Protein AF-A0A852PQR0-F1 (afdb_monomer)

Mean predicted aligned error: 15.48 Å

Sequence (218 aa):
RALRRAGEERARVEARGAEAARLQRELARLLRHRERLARRLRSLRRCGDYLRDVVASTGQFQDVPAMLVHFGVLAGVRAALAQEAEAGQERLAQSRAQLQRYRHETSTELLGTKNELAQLHLRLEAAHQDVIQWESCWAKIQSTATQKTLLLGQIKLAVLNLFQLTTAWLRIPRDVALEDTKAQLDMVLLCMKGLADICAPGTHPRHHRGARQPQSQE

Solvent-accessible surface area (backbone atoms only — not comparable to full-atom values): 12327 Å² total; per-residue (Å²): 115,68,70,60,53,55,50,53,51,48,52,50,51,50,51,51,48,52,50,51,54,50,52,52,53,52,50,54,51,50,51,54,50,51,52,54,49,54,52,52,52,60,61,48,43,60,56,59,49,52,45,45,53,49,37,66,71,67,66,84,42,95,46,60,69,58,45,51,51,54,52,50,51,51,52,50,52,52,52,52,52,50,52,52,48,52,55,50,49,50,52,52,51,52,52,51,51,51,51,50,50,52,54,48,52,54,51,51,53,53,52,51,54,51,50,53,51,52,52,53,48,54,51,50,53,52,52,50,51,52,49,53,53,50,52,52,52,48,51,52,53,51,52,53,49,54,52,51,52,49,52,51,52,52,50,46,51,53,44,50,53,50,30,55,48,52,31,60,76,72,69,47,83,87,83,68,62,91,86,42,54,64,63,37,45,52,51,44,51,52,52,52,49,54,52,49,59,70,69,44,87,74,82,78,83,79,88,80,86,82,90,80,86,78,89,77,90,132

InterPro domains:
  IPR051147 Cilia- and flagella-associated domain-containing protein [PTHR21683] (1-211)

Foldseek 3Di:
DVVVVVVVVVVVVVVVVVVVVVVVVVVVVVVVVVVVVVVVVVVCVVVLVVLQVVCVVVVPAPHSVRVVVVVVVVVVVVVVVVVVVVVVVVVVVVVVVVVVVVVVVVVVVVVVVVVVVVVVVVVVVVVVVVVVVVVVVVVVVVVVVVVVVVVVVVLLVVLLVLLVVLCVVVVPDPPDDSRCSVVSVVNSVVSVVVVVVVVPDDDDDDDDDDDDDDDDDD

Radius of gyration: 73.65 Å; Cα contacts (8 Å, |Δi|>4): 33; chains: 1; bounding box: 104×70×215 Å

pLDDT: mean 88.3, std 15.89, range [34.91, 98.56]

Organism: NCBI:txid449594

Structure (mmCIF, N/CA/C/O backbone):
data_AF-A0A852PQR0-F1
#
_entry.id   AF-A0A852PQR0-F1
#
loop_
_atom_site.group_PDB
_atom_site.id
_atom_site.type_symbol
_atom_site.label_atom_id
_atom_site.label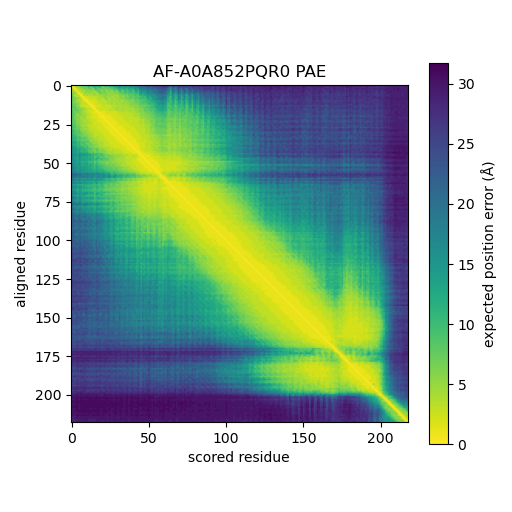_alt_id
_atom_site.label_comp_id
_atom_site.label_asym_id
_atom_site.label_entity_id
_atom_site.label_seq_id
_atom_site.pdbx_PDB_ins_code
_atom_site.Cartn_x
_atom_site.Cartn_y
_atom_site.Cartn_z
_atom_site.occupancy
_atom_site.B_iso_or_equiv
_atom_site.auth_seq_id
_atom_site.auth_comp_id
_atom_site.auth_asym_id
_atom_site.auth_atom_id
_atom_site.pdbx_PDB_model_num
ATOM 1 N N . ARG A 1 1 ? -42.334 46.111 96.443 1.00 59.47 1 ARG A N 1
ATOM 2 C CA . ARG A 1 1 ? -41.807 44.717 96.478 1.00 59.47 1 ARG A CA 1
ATOM 3 C C . ARG A 1 1 ? -42.795 43.706 95.868 1.00 59.47 1 ARG A C 1
ATOM 5 O O . ARG A 1 1 ? -42.343 42.876 95.097 1.00 59.47 1 ARG A O 1
ATOM 12 N N . ALA A 1 2 ? -44.111 43.818 96.103 1.00 58.81 2 ALA A N 1
ATOM 13 C CA . ALA A 1 2 ? -45.132 42.950 95.485 1.00 58.81 2 ALA A CA 1
ATOM 14 C C . ALA A 1 2 ? -45.250 43.077 93.944 1.00 58.81 2 ALA A C 1
ATOM 16 O O . ALA A 1 2 ? -45.292 42.067 93.256 1.00 58.81 2 ALA A O 1
ATOM 17 N N . LEU A 1 3 ? -45.193 44.297 93.388 1.00 63.41 3 LEU A N 1
ATOM 18 C CA . LEU A 1 3 ? -45.282 44.524 91.931 1.00 63.41 3 LEU A CA 1
ATOM 19 C C . LEU A 1 3 ? -44.113 43.922 91.124 1.00 63.41 3 LEU A C 1
ATOM 21 O O . LEU A 1 3 ? -44.320 43.447 90.014 1.00 63.41 3 LEU A O 1
ATOM 25 N N . ARG A 1 4 ? -42.894 43.891 91.687 1.00 62.44 4 ARG A N 1
ATOM 26 C CA . ARG A 1 4 ? -41.730 43.249 91.043 1.00 62.44 4 ARG A C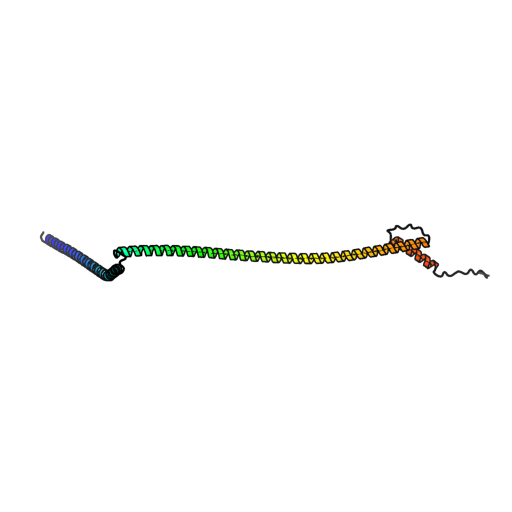A 1
ATOM 27 C C . ARG A 1 4 ? -41.848 41.721 91.036 1.00 62.44 4 ARG A C 1
ATOM 29 O O . ARG A 1 4 ? -41.598 41.118 90.004 1.00 62.44 4 ARG A O 1
ATOM 36 N N . ARG A 1 5 ? -42.331 41.115 92.129 1.00 65.06 5 ARG A N 1
ATOM 37 C CA . ARG A 1 5 ? -42.586 39.662 92.206 1.00 65.06 5 ARG A CA 1
ATOM 38 C C . ARG A 1 5 ? -43.678 39.211 91.230 1.00 65.06 5 ARG A C 1
ATOM 40 O O . ARG A 1 5 ? -43.478 38.233 90.527 1.00 65.06 5 ARG A O 1
ATOM 47 N N . ALA A 1 6 ? -44.763 39.977 91.102 1.00 70.81 6 ALA A N 1
ATOM 48 C CA . ALA A 1 6 ? -45.809 39.704 90.112 1.00 70.81 6 ALA A CA 1
ATOM 49 C C . ALA A 1 6 ? -45.308 39.846 88.658 1.00 70.81 6 ALA A C 1
ATOM 51 O O . ALA A 1 6 ? -45.723 39.091 87.783 1.00 70.81 6 ALA A O 1
ATOM 52 N N . GLY A 1 7 ? -44.406 40.798 88.385 1.00 74.62 7 GLY A N 1
ATOM 53 C CA . GLY A 1 7 ? -43.765 40.953 87.073 1.00 74.62 7 GLY A CA 1
ATOM 54 C C . GLY A 1 7 ? -42.793 39.817 86.737 1.00 74.62 7 GLY A C 1
ATOM 55 O O . GLY A 1 7 ? -42.818 39.296 85.626 1.00 74.62 7 GLY A O 1
ATOM 56 N N . GLU A 1 8 ? -41.983 39.386 87.705 1.00 78.25 8 GLU A N 1
ATOM 57 C CA . GLU A 1 8 ? -41.079 38.236 87.575 1.00 78.25 8 GLU A CA 1
ATOM 58 C C . GLU A 1 8 ? -41.846 36.918 87.393 1.00 78.25 8 GLU A C 1
ATOM 60 O O . GLU A 1 8 ? -41.452 36.080 86.585 1.00 78.25 8 GLU A O 1
ATOM 65 N N . GLU A 1 9 ? -42.966 36.735 88.095 1.00 76.06 9 GLU A N 1
ATOM 66 C CA . GLU A 1 9 ? -43.855 35.584 87.908 1.00 76.06 9 GLU A CA 1
ATOM 67 C C . GLU A 1 9 ? -44.496 35.578 86.519 1.00 76.06 9 GLU A C 1
ATOM 69 O O . GLU A 1 9 ? -44.471 34.545 85.853 1.00 76.06 9 GLU A O 1
ATOM 74 N N . ARG A 1 10 ? -44.980 36.726 86.028 1.00 77.38 10 ARG A N 1
ATOM 75 C CA . ARG A 1 10 ? -45.496 36.849 84.654 1.00 77.38 10 ARG A CA 1
ATOM 76 C C . ARG A 1 10 ? -44.420 36.546 83.615 1.00 77.38 10 ARG A C 1
ATOM 78 O O . ARG A 1 10 ? -44.661 35.744 82.725 1.00 77.38 10 ARG A O 1
ATOM 85 N N . ALA A 1 11 ? -43.215 37.095 83.763 1.00 81.38 11 ALA A N 1
ATOM 86 C CA . ALA A 1 11 ? -42.102 36.812 82.856 1.00 81.38 11 ALA A CA 1
ATOM 87 C C . ALA A 1 11 ? -41.698 35.324 82.861 1.00 81.38 11 ALA A C 1
ATOM 89 O O . ALA A 1 11 ? -41.383 34.767 81.814 1.00 81.38 11 ALA A O 1
ATOM 90 N N . ARG A 1 12 ? -41.751 34.652 84.020 1.00 81.88 12 ARG A N 1
ATOM 91 C CA . ARG A 1 12 ? -41.517 33.200 84.127 1.00 81.88 12 ARG A CA 1
ATOM 92 C C . ARG A 1 12 ? -42.623 32.382 83.465 1.00 81.88 12 ARG A C 1
ATOM 94 O O . ARG A 1 12 ? -42.320 31.360 82.856 1.00 81.88 12 ARG A O 1
ATOM 101 N N . VAL A 1 13 ? -43.880 32.804 83.585 1.00 84.06 13 VAL A N 1
ATOM 102 C CA . VAL A 1 13 ? -45.016 32.156 82.911 1.00 84.06 13 VAL A CA 1
ATOM 103 C C . VAL A 1 13 ? -44.904 32.322 81.395 1.00 84.06 13 VAL A C 1
ATOM 105 O O . VAL A 1 13 ? -45.038 31.335 80.680 1.00 84.06 13 VAL A O 1
ATOM 108 N N . GLU A 1 14 ? -44.553 33.514 80.911 1.00 86.19 14 GLU A N 1
ATOM 109 C CA . GLU A 1 14 ? -44.322 33.779 79.485 1.00 86.19 14 GLU A CA 1
ATOM 110 C C . GLU A 1 14 ? -43.118 33.004 78.933 1.00 86.19 14 GLU A C 1
ATOM 112 O O . GLU A 1 14 ? -43.219 32.387 77.876 1.00 86.19 14 GLU A O 1
ATOM 117 N N . ALA A 1 15 ? -41.995 32.952 79.659 1.00 86.00 15 ALA A N 1
ATOM 118 C CA . ALA A 1 15 ? -40.824 32.170 79.254 1.00 86.00 15 ALA A CA 1
ATOM 119 C C . ALA A 1 15 ? -41.150 30.669 79.157 1.00 86.00 15 ALA A C 1
ATOM 121 O O . ALA A 1 15 ? -40.851 30.035 78.146 1.00 86.00 15 ALA A O 1
ATOM 122 N N . ARG A 1 16 ? -41.851 30.117 80.158 1.00 86.81 16 ARG A N 1
ATOM 123 C CA . ARG A 1 16 ? -42.339 28.727 80.133 1.00 86.81 16 ARG A CA 1
ATOM 124 C C . ARG A 1 16 ? -43.349 28.495 79.008 1.00 86.81 16 ARG A C 1
ATOM 126 O O . ARG A 1 16 ? -43.330 27.437 78.386 1.00 86.81 16 ARG A O 1
ATOM 133 N N . GLY A 1 17 ? -44.210 29.472 78.721 1.00 89.06 17 GLY A N 1
ATOM 134 C CA . GLY A 1 17 ? -45.154 29.434 77.604 1.00 89.06 17 GLY A CA 1
ATOM 135 C C . GLY A 1 17 ? -44.453 29.430 76.243 1.00 89.06 17 GLY A C 1
ATOM 136 O O . GLY A 1 17 ? -44.799 28.634 75.369 1.00 89.06 17 GLY A O 1
ATOM 137 N N . ALA A 1 18 ? -43.417 30.252 76.073 1.00 89.75 18 ALA A N 1
ATOM 138 C CA . ALA A 1 18 ? -42.597 30.304 74.867 1.00 89.75 18 ALA A CA 1
ATOM 139 C C . ALA A 1 18 ? -41.789 29.011 74.661 1.00 89.75 18 ALA A C 1
ATOM 141 O O . ALA A 1 18 ? -41.725 28.494 73.542 1.00 89.75 18 ALA A O 1
ATOM 142 N N . GLU A 1 19 ? -41.224 28.450 75.732 1.00 91.94 19 GLU A N 1
ATOM 143 C CA . GLU A 1 19 ? -40.552 27.146 75.717 1.00 91.94 19 GLU A CA 1
ATOM 144 C C . GLU A 1 19 ? -41.524 26.011 75.376 1.00 91.94 19 GLU A C 1
ATOM 146 O O . GLU A 1 19 ? -41.236 25.203 74.491 1.00 91.94 19 GLU A O 1
ATOM 151 N N . ALA A 1 20 ? -42.713 25.987 75.987 1.00 92.62 20 ALA A N 1
ATOM 152 C CA . ALA A 1 20 ? -43.759 25.020 75.662 1.00 92.62 20 ALA A CA 1
ATOM 153 C C . ALA A 1 20 ? -44.189 25.125 74.188 1.00 92.62 20 ALA A C 1
ATOM 155 O O . ALA A 1 20 ? -44.287 24.111 73.497 1.00 92.62 20 ALA A O 1
ATOM 156 N N . ALA A 1 21 ? -44.365 26.343 73.667 1.00 93.56 21 ALA A N 1
ATOM 157 C CA . ALA A 1 21 ? -44.695 26.572 72.263 1.00 93.56 21 ALA A CA 1
ATOM 158 C C . ALA A 1 21 ? -43.565 26.129 71.316 1.00 93.56 21 ALA A C 1
ATOM 160 O O . ALA A 1 21 ? -43.833 25.583 70.242 1.00 93.56 21 ALA A O 1
ATOM 161 N N . ARG A 1 22 ? -42.295 26.330 71.691 1.00 95.25 22 ARG A N 1
ATOM 162 C CA . ARG A 1 22 ? -41.139 25.837 70.927 1.00 95.25 22 ARG A CA 1
ATOM 163 C C . ARG A 1 22 ? -41.127 24.308 70.880 1.00 95.25 22 ARG A C 1
ATOM 165 O O . ARG A 1 22 ? -41.047 23.747 69.786 1.00 95.25 22 ARG A O 1
ATOM 172 N N . LEU A 1 23 ? -41.269 23.653 72.031 1.00 95.44 23 LEU A N 1
ATOM 173 C CA . LEU A 1 23 ? -41.307 22.192 72.134 1.00 95.44 23 LEU A CA 1
ATOM 174 C C . LEU A 1 23 ? -42.484 21.600 71.346 1.00 95.44 23 LEU A C 1
ATOM 176 O O . LEU A 1 23 ? -42.315 20.603 70.649 1.00 95.44 23 LEU A O 1
ATOM 180 N N . GLN A 1 24 ? -43.654 22.245 71.357 1.00 95.38 24 GLN A N 1
ATOM 181 C CA . GLN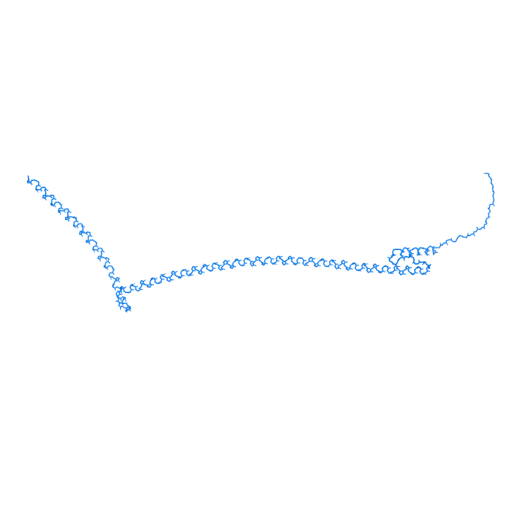 A 1 24 ? -44.804 21.827 70.544 1.00 95.38 24 GLN A CA 1
ATOM 182 C C . GLN A 1 24 ? -44.522 21.901 69.036 1.00 95.38 24 GLN A C 1
ATOM 184 O O . GLN A 1 24 ? -44.893 20.993 68.289 1.00 95.38 24 GLN A O 1
ATOM 189 N N . ARG A 1 25 ? -43.833 22.949 68.562 1.00 95.56 25 ARG A N 1
ATOM 190 C CA . ARG A 1 25 ? -43.432 23.058 67.146 1.00 95.56 25 ARG A CA 1
ATOM 191 C C . ARG A 1 25 ? -42.409 21.990 66.763 1.00 95.56 25 ARG A C 1
ATOM 193 O O . ARG A 1 25 ? -42.500 21.431 65.669 1.00 95.56 25 ARG A O 1
ATOM 200 N N . GLU A 1 26 ? -41.445 21.707 67.636 1.00 95.94 26 GLU A N 1
ATOM 201 C CA . GLU A 1 26 ? -40.456 20.642 67.432 1.00 95.94 26 GLU A CA 1
ATOM 202 C C . GLU A 1 26 ? -41.131 19.263 67.393 1.00 95.94 26 GLU A C 1
ATOM 204 O O . GLU A 1 26 ? -40.909 18.502 66.448 1.00 95.94 26 GLU A O 1
ATOM 209 N N . LEU A 1 27 ? -42.053 18.987 68.321 1.00 95.56 27 LEU A N 1
ATOM 210 C CA . LEU A 1 27 ? -42.854 17.763 68.334 1.00 95.56 27 LEU A CA 1
ATOM 211 C C . LEU A 1 27 ? -43.655 17.603 67.033 1.00 95.56 27 LEU A C 1
ATOM 213 O O . LEU A 1 27 ? -43.618 16.545 66.406 1.00 95.56 27 LEU A O 1
ATOM 217 N N . ALA A 1 28 ? -44.316 18.666 66.565 1.00 96.50 28 ALA A N 1
ATOM 218 C CA . ALA A 1 28 ? -45.062 18.644 65.308 1.00 96.50 28 ALA A CA 1
ATOM 219 C C . ALA A 1 28 ? -44.162 18.359 64.088 1.00 96.50 28 ALA A C 1
ATOM 221 O O . ALA A 1 28 ? -44.558 17.624 63.178 1.00 96.50 28 ALA A O 1
ATOM 222 N N . ARG A 1 29 ? -42.936 18.902 64.054 1.00 97.25 29 ARG A N 1
ATOM 223 C CA . ARG A 1 29 ? -41.953 18.603 62.996 1.00 97.25 29 ARG A CA 1
ATOM 224 C C . ARG A 1 29 ? -41.518 17.139 63.027 1.00 97.25 29 ARG A C 1
ATOM 226 O O . ARG A 1 29 ? -41.486 16.500 61.974 1.00 97.25 29 ARG A O 1
ATOM 233 N N . LEU A 1 30 ? -41.231 16.603 64.212 1.00 97.31 30 LEU A N 1
ATOM 234 C CA . LEU A 1 30 ? -40.834 15.205 64.390 1.00 97.31 30 LEU A CA 1
ATOM 235 C C . LEU A 1 30 ? -41.953 14.238 63.990 1.00 97.31 30 LEU A C 1
ATOM 237 O O . LEU A 1 30 ? -41.692 13.265 63.282 1.00 97.31 30 LEU A O 1
ATOM 241 N N . LEU A 1 31 ? -43.204 14.536 64.349 1.00 96.75 31 LEU A N 1
ATOM 242 C CA . LEU A 1 31 ? -44.364 13.737 63.946 1.00 96.75 31 LEU A CA 1
ATOM 243 C C . LEU A 1 31 ? -44.529 13.704 62.422 1.00 96.75 31 LEU A C 1
ATOM 245 O O . LEU A 1 31 ? -44.647 12.626 61.839 1.00 96.75 31 LEU A O 1
ATOM 249 N N . ARG A 1 32 ? -44.421 14.859 61.751 1.00 96.94 32 ARG A N 1
ATOM 250 C CA . ARG A 1 32 ? -44.447 14.929 60.278 1.00 96.94 32 ARG A CA 1
ATOM 251 C C . ARG A 1 32 ? -43.300 14.145 59.639 1.00 96.94 32 ARG A C 1
ATOM 253 O O . ARG A 1 32 ? -43.495 13.496 58.610 1.00 96.94 32 ARG A O 1
ATOM 260 N N . HIS A 1 33 ? -42.102 14.195 60.223 1.00 95.81 33 HIS A N 1
ATOM 261 C CA . HIS A 1 33 ? -40.956 13.430 59.732 1.00 95.81 33 HIS A CA 1
ATOM 262 C C . HIS A 1 33 ? -41.187 11.919 59.875 1.00 95.81 33 HIS A C 1
ATOM 264 O O . HIS A 1 33 ? -41.009 11.171 58.911 1.00 95.81 33 HIS A O 1
ATOM 270 N N . ARG A 1 34 ? -41.681 11.478 61.037 1.00 97.12 34 ARG A N 1
ATOM 271 C CA . ARG A 1 34 ? -42.034 10.080 61.305 1.00 97.12 34 ARG A CA 1
ATOM 272 C C . ARG A 1 34 ? -43.109 9.570 60.346 1.00 97.12 34 ARG A C 1
ATOM 274 O O . ARG A 1 34 ? -42.963 8.477 59.807 1.00 97.12 34 ARG A O 1
ATOM 281 N N . GLU A 1 35 ? -44.155 10.348 60.076 1.00 97.06 35 GLU A N 1
ATOM 282 C CA . GLU A 1 35 ? -45.179 9.976 59.089 1.00 97.06 35 GLU A CA 1
ATOM 283 C C . GLU A 1 35 ? -44.599 9.822 57.682 1.00 97.06 35 GLU A C 1
ATOM 285 O O . GLU A 1 35 ? -44.939 8.874 56.965 1.00 97.06 35 GLU A O 1
ATOM 290 N N . ARG A 1 36 ? -43.697 10.727 57.284 1.00 96.75 36 ARG A N 1
ATOM 291 C CA . ARG A 1 36 ? -43.026 10.675 55.981 1.00 96.75 36 ARG A CA 1
ATOM 292 C C . ARG A 1 36 ? -42.162 9.413 55.853 1.00 96.75 36 ARG A C 1
ATOM 294 O O . ARG A 1 36 ? -42.229 8.736 54.826 1.00 96.75 36 ARG A O 1
ATOM 301 N N . LEU A 1 37 ? -41.425 9.051 56.904 1.00 95.56 37 LEU A N 1
ATOM 302 C CA . LEU A 1 37 ? -40.668 7.796 56.974 1.00 95.56 37 LEU A CA 1
ATOM 303 C C . LEU A 1 37 ? -41.585 6.568 56.954 1.00 95.56 37 LEU A C 1
ATOM 305 O O . LEU A 1 37 ? -41.335 5.631 56.203 1.00 95.56 37 LEU A O 1
ATOM 309 N N . ALA A 1 38 ? -42.692 6.587 57.699 1.00 94.19 38 ALA A N 1
ATOM 310 C CA . ALA A 1 38 ? -43.653 5.487 57.729 1.00 94.19 38 ALA A CA 1
ATOM 311 C C . ALA A 1 38 ? -44.326 5.255 56.365 1.00 94.19 38 ALA A C 1
ATOM 313 O O . ALA A 1 38 ? -44.633 4.119 56.005 1.00 94.19 38 ALA A O 1
ATOM 314 N N . ARG A 1 39 ? -44.569 6.314 55.581 1.00 94.62 39 ARG A N 1
ATOM 315 C CA . ARG A 1 39 ? -45.042 6.184 54.191 1.00 94.62 39 ARG A CA 1
ATOM 316 C C . ARG A 1 39 ? -43.979 5.531 53.300 1.00 94.62 39 ARG A C 1
ATOM 318 O O . ARG A 1 39 ? -44.310 4.587 52.591 1.00 94.62 39 ARG A O 1
ATOM 325 N N . ARG A 1 40 ? -42.715 5.961 53.400 1.00 92.75 40 ARG A N 1
ATOM 326 C CA . ARG A 1 40 ? -41.584 5.355 52.666 1.00 92.75 40 ARG A CA 1
ATOM 327 C C . ARG A 1 40 ? -41.349 3.884 53.025 1.00 92.75 40 ARG A C 1
ATOM 329 O O . ARG A 1 40 ? -41.150 3.062 52.139 1.00 92.75 40 ARG A O 1
ATOM 336 N N . LEU A 1 41 ? -41.414 3.524 54.304 1.00 92.56 41 LEU A N 1
ATOM 337 C CA . LEU A 1 41 ? -41.277 2.129 54.735 1.00 92.56 41 LEU A CA 1
ATOM 338 C C . LEU A 1 41 ? -42.419 1.258 54.202 1.00 92.56 41 LEU A C 1
ATOM 340 O O . LEU A 1 41 ? -42.182 0.148 53.735 1.00 92.56 41 LEU A O 1
ATOM 344 N N . ARG A 1 42 ? -43.655 1.775 54.205 1.00 91.62 42 ARG A N 1
ATOM 345 C CA . ARG A 1 42 ? -44.807 1.070 53.622 1.00 91.62 42 ARG A CA 1
ATOM 346 C C . ARG A 1 42 ? -44.671 0.860 52.116 1.00 91.62 42 ARG A C 1
ATOM 348 O O . ARG A 1 42 ? -45.064 -0.197 51.636 1.00 91.62 42 ARG A O 1
ATOM 355 N N . SER A 1 43 ? -44.120 1.824 51.375 1.00 89.88 43 SER A N 1
ATOM 356 C CA . SER A 1 43 ? -43.875 1.634 49.941 1.00 89.88 43 SER A CA 1
ATOM 357 C C . SER A 1 43 ? -42.770 0.610 49.675 1.00 89.88 43 SER A C 1
ATOM 359 O O . SER A 1 43 ? -42.924 -0.216 48.784 1.00 89.88 43 SER A O 1
ATOM 361 N N . LEU A 1 44 ? -41.695 0.615 50.471 1.00 92.62 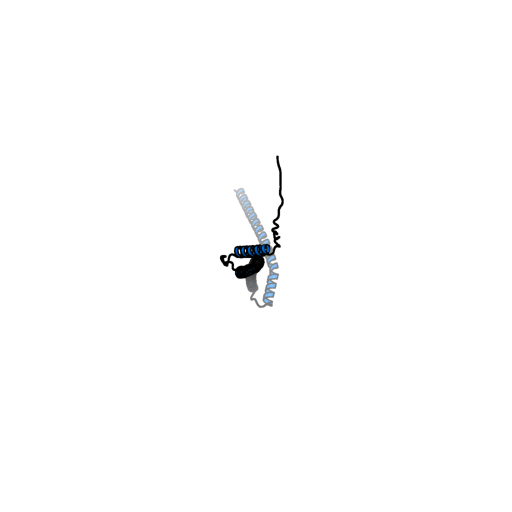44 LEU A N 1
ATOM 362 C CA . LEU A 1 44 ? -40.572 -0.317 50.312 1.00 92.62 44 LEU A CA 1
ATOM 363 C C . LEU A 1 44 ? -40.894 -1.748 50.763 1.00 92.62 44 LEU A C 1
ATOM 365 O O . LEU A 1 44 ? -40.269 -2.685 50.275 1.00 92.62 44 LEU A O 1
ATOM 369 N N . ARG A 1 45 ? -41.882 -1.930 51.651 1.00 92.81 45 ARG A N 1
ATOM 370 C CA . ARG A 1 45 ? -42.316 -3.257 52.117 1.00 92.81 45 ARG A CA 1
ATOM 371 C C . ARG A 1 45 ? -42.652 -4.200 50.968 1.00 92.81 45 ARG A C 1
ATOM 373 O O . ARG A 1 45 ? -42.111 -5.293 50.942 1.00 92.81 45 ARG A O 1
ATOM 380 N N . ARG A 1 46 ? -43.435 -3.743 49.981 1.00 89.75 46 ARG A N 1
ATOM 381 C CA . ARG A 1 46 ? -43.814 -4.575 48.822 1.00 89.75 46 ARG A CA 1
ATOM 382 C C . ARG A 1 46 ? -42.591 -5.110 48.075 1.00 89.75 46 ARG A C 1
ATOM 384 O O . ARG A 1 46 ? -42.568 -6.274 47.704 1.00 89.75 46 ARG A O 1
ATOM 391 N N . CYS A 1 47 ? -41.563 -4.279 47.900 1.00 88.69 47 CYS A N 1
ATOM 392 C CA . CYS A 1 47 ? -40.309 -4.703 47.279 1.00 88.69 47 CYS A CA 1
ATOM 393 C C . CYS A 1 47 ? -39.557 -5.710 48.159 1.00 88.69 47 CYS A C 1
ATOM 395 O O . CYS A 1 47 ? -39.034 -6.695 47.655 1.00 88.69 47 CYS A O 1
ATOM 397 N N . GLY A 1 48 ? -39.507 -5.476 49.472 1.00 90.44 48 GLY A N 1
ATOM 398 C CA . GLY A 1 48 ? -38.849 -6.381 50.417 1.00 90.44 48 GLY A CA 1
ATOM 399 C C . GLY A 1 48 ? -39.570 -7.719 50.617 1.00 90.44 48 GLY A C 1
ATOM 400 O O . GLY A 1 48 ? -38.927 -8.693 51.002 1.00 90.44 48 GLY A O 1
ATOM 401 N N . ASP A 1 49 ? -40.883 -7.770 50.397 1.00 92.31 49 ASP A N 1
ATOM 402 C CA . ASP A 1 49 ? -41.673 -9.005 50.401 1.00 92.31 49 ASP A CA 1
ATOM 403 C C . ASP A 1 49 ?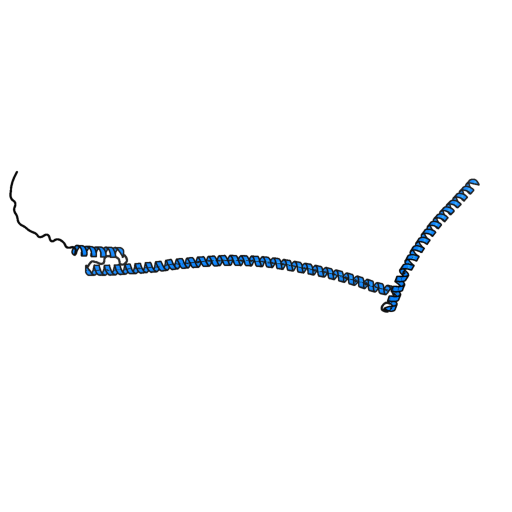 -41.415 -9.782 49.101 1.00 92.31 49 ASP A C 1
ATOM 405 O O . ASP A 1 49 ? -40.956 -10.916 49.162 1.00 92.31 49 ASP A O 1
ATOM 409 N N . TYR A 1 50 ? -41.511 -9.116 47.942 1.00 92.44 50 TYR A N 1
ATOM 410 C CA . TYR A 1 50 ? -41.166 -9.706 46.643 1.00 92.44 50 TYR A CA 1
ATOM 411 C C . TYR A 1 50 ? -39.752 -10.306 46.613 1.00 92.44 50 TYR A C 1
ATOM 413 O O . TYR A 1 50 ? -39.563 -11.434 46.174 1.00 92.44 50 TYR A O 1
ATOM 421 N N . LEU A 1 51 ? -38.740 -9.580 47.104 1.00 92.69 51 LEU A N 1
ATOM 422 C CA . LEU A 1 51 ? -37.365 -10.090 47.127 1.00 92.69 51 LEU A CA 1
ATOM 423 C C . LEU A 1 51 ? -37.214 -11.311 48.042 1.00 92.69 51 LEU A C 1
ATOM 425 O O . LEU A 1 51 ? -36.417 -12.194 47.739 1.00 92.69 51 LEU A O 1
ATOM 429 N N . ARG A 1 52 ? -37.973 -11.383 49.142 1.00 93.62 52 ARG A N 1
ATOM 430 C CA . ARG A 1 52 ? -37.994 -12.571 50.007 1.00 93.62 52 ARG A CA 1
ATOM 431 C C . ARG A 1 52 ? -38.644 -13.757 49.308 1.00 93.62 52 ARG A C 1
ATOM 433 O O . ARG A 1 52 ? -38.091 -14.848 49.386 1.00 93.62 52 ARG A O 1
ATOM 440 N N . ASP A 1 53 ? -39.744 -13.537 48.593 1.00 94.12 53 ASP A N 1
ATOM 441 C CA . ASP A 1 53 ? -40.413 -14.579 47.807 1.00 94.12 53 ASP A CA 1
ATOM 442 C C . ASP A 1 53 ? -39.501 -15.107 46.689 1.00 94.12 53 ASP A C 1
ATOM 444 O O . ASP A 1 53 ? -39.416 -16.314 46.458 1.00 94.12 53 ASP A O 1
ATOM 448 N N . VAL A 1 54 ? -38.748 -14.220 46.029 1.00 93.06 54 VAL A N 1
ATOM 449 C CA . VAL A 1 54 ? -37.731 -14.597 45.035 1.00 93.06 54 VAL A CA 1
ATOM 450 C C . VAL A 1 54 ? -36.623 -15.432 45.676 1.00 93.06 54 VAL A C 1
ATOM 452 O O . VAL A 1 54 ? -36.296 -16.498 45.164 1.00 93.06 54 VAL A O 1
ATOM 455 N N . VAL A 1 55 ? -36.064 -15.010 46.813 1.00 94.31 55 VAL A N 1
ATOM 456 C CA . VAL A 1 55 ? -35.032 -15.799 47.511 1.00 94.31 55 VAL A CA 1
ATOM 457 C C . VAL A 1 55 ? -35.571 -17.176 47.917 1.00 94.31 55 VAL A C 1
ATOM 459 O O . VAL A 1 55 ? -34.904 -18.182 47.678 1.00 94.31 55 VAL A O 1
ATOM 462 N N . ALA A 1 56 ? -36.796 -17.237 48.448 1.00 92.44 56 ALA A N 1
ATOM 463 C CA . ALA A 1 56 ? -37.440 -18.480 48.866 1.00 92.44 56 ALA A CA 1
ATOM 464 C C . ALA A 1 56 ? -37.736 -19.431 47.693 1.00 92.44 56 ALA A C 1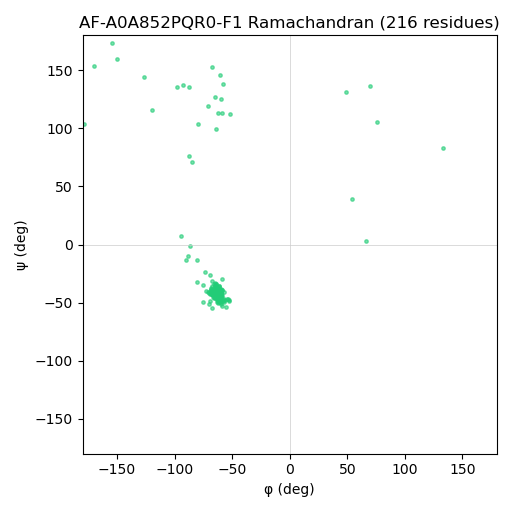
ATOM 466 O O . ALA A 1 56 ? -37.542 -20.636 47.818 1.00 92.44 56 ALA A O 1
ATOM 467 N N . SER A 1 57 ? -38.181 -18.900 46.551 1.00 93.12 57 SER A N 1
ATOM 468 C CA . SER A 1 57 ? -38.487 -19.697 45.354 1.00 93.12 57 SER A CA 1
ATOM 469 C C . SER A 1 57 ? -37.239 -20.163 44.606 1.00 93.12 57 SER A C 1
ATOM 471 O O . SER A 1 57 ? -37.229 -21.265 44.065 1.00 93.12 57 SER A O 1
ATOM 473 N N . THR A 1 58 ? -36.181 -19.349 44.582 1.00 89.62 58 THR A N 1
ATOM 474 C CA . THR A 1 58 ? -34.943 -19.684 43.863 1.00 89.62 58 THR A CA 1
ATOM 475 C C . THR A 1 58 ? -34.061 -20.635 44.677 1.00 89.62 58 THR A C 1
ATOM 477 O O . THR A 1 58 ? -33.339 -21.440 44.099 1.00 89.62 58 THR A O 1
ATOM 480 N N . GLY A 1 59 ? -34.076 -20.536 46.014 1.00 88.31 59 GLY A N 1
ATOM 481 C CA . GLY A 1 59 ? -33.321 -21.411 46.924 1.00 88.31 59 GLY A CA 1
ATOM 482 C C . GLY A 1 59 ? -31.790 -21.286 46.853 1.00 88.31 59 GLY A C 1
ATOM 483 O O . GLY A 1 59 ? -31.083 -22.013 47.542 1.00 88.31 59 GLY A O 1
ATOM 484 N N . GLN A 1 60 ? -31.264 -20.374 46.031 1.00 90.94 60 GLN A N 1
ATOM 485 C CA . GLN A 1 60 ? -29.826 -20.207 45.768 1.00 90.94 60 GLN A CA 1
ATOM 486 C C . GLN A 1 60 ? -29.127 -19.229 46.723 1.00 90.94 60 GLN A C 1
ATOM 488 O O . GLN A 1 60 ? -27.899 -19.182 46.763 1.00 90.94 60 GLN A O 1
ATOM 493 N N . PHE A 1 61 ? -29.887 -18.437 47.483 1.00 92.12 61 PHE A N 1
ATOM 494 C CA . PHE A 1 61 ? -29.356 -17.386 48.349 1.00 92.12 61 PHE A CA 1
ATOM 495 C C . PHE A 1 61 ? -29.862 -17.553 49.780 1.00 92.12 61 PHE A C 1
ATOM 497 O O . PHE A 1 61 ? -31.003 -17.950 49.999 1.00 92.12 61 PHE A O 1
ATOM 504 N N . GLN A 1 62 ? -29.003 -17.232 50.750 1.00 91.25 62 GLN A N 1
ATOM 505 C CA . GLN A 1 62 ? -29.325 -17.356 52.173 1.00 91.25 62 GLN A CA 1
ATOM 506 C C . GLN A 1 62 ? -30.317 -16.273 52.626 1.00 91.25 62 GLN A C 1
ATOM 508 O O . GLN A 1 62 ? -31.243 -16.551 53.384 1.00 91.25 62 GLN A O 1
ATOM 513 N N . ASP A 1 63 ? -30.149 -15.045 52.132 1.00 93.06 63 ASP A N 1
ATOM 514 C CA . ASP A 1 63 ? -31.039 -13.917 52.377 1.00 93.06 63 ASP A CA 1
ATOM 515 C C . ASP A 1 63 ? -30.974 -12.876 51.238 1.00 93.06 63 ASP A C 1
ATOM 517 O O . ASP A 1 63 ? -30.182 -12.969 50.294 1.00 93.06 63 ASP A O 1
ATOM 521 N N . VAL A 1 64 ? -31.855 -11.872 51.307 1.00 92.88 64 VAL A N 1
ATOM 522 C CA . VAL A 1 64 ? -31.915 -10.781 50.321 1.00 92.88 64 VAL A CA 1
ATOM 523 C C . VAL A 1 64 ? -30.599 -9.981 50.262 1.00 92.88 64 VAL A C 1
ATOM 525 O O . VAL A 1 64 ? -30.142 -9.712 49.151 1.00 92.88 64 VAL A O 1
ATOM 528 N N . PRO A 1 65 ? -29.952 -9.609 51.389 1.00 94.81 65 PRO A N 1
ATOM 529 C CA . PRO A 1 65 ? -28.619 -9.006 51.373 1.00 94.81 65 PRO A CA 1
ATOM 530 C C . PRO A 1 65 ? -27.569 -9.813 50.601 1.00 94.81 65 PRO A C 1
ATOM 532 O O . PRO A 1 65 ? -26.892 -9.236 49.751 1.00 94.81 65 PRO A O 1
ATOM 535 N N . ALA A 1 66 ? -27.453 -11.126 50.830 1.00 93.94 66 ALA A N 1
ATOM 536 C CA . ALA A 1 66 ? -26.501 -11.977 50.117 1.00 93.94 66 ALA A CA 1
ATOM 537 C C . ALA A 1 66 ? -26.764 -11.986 48.603 1.00 93.94 66 ALA A C 1
ATOM 539 O O . ALA A 1 66 ? -25.830 -11.856 47.808 1.00 93.94 66 ALA A O 1
ATOM 540 N N . MET A 1 67 ? -28.037 -12.057 48.199 1.00 94.25 67 MET A N 1
ATOM 541 C CA . MET A 1 67 ? -28.436 -11.948 46.794 1.00 94.25 67 MET A CA 1
ATOM 542 C C . MET A 1 67 ? -28.020 -10.596 46.189 1.00 94.25 67 MET A C 1
ATOM 544 O O . MET A 1 67 ? -27.440 -10.549 45.105 1.00 94.25 67 MET A O 1
ATOM 548 N N . LEU A 1 68 ? -28.273 -9.487 46.891 1.00 94.06 68 LEU A N 1
ATOM 549 C CA . LEU A 1 68 ? -27.910 -8.146 46.420 1.00 94.06 68 LEU A CA 1
ATOM 550 C C . LEU A 1 68 ? -26.394 -7.957 46.302 1.00 94.06 68 LEU A C 1
ATOM 552 O O . LEU A 1 68 ? -25.943 -7.335 45.342 1.00 94.06 68 LEU A O 1
ATOM 556 N N . VAL A 1 69 ? -25.606 -8.513 47.229 1.00 95.81 69 VAL A N 1
ATOM 557 C CA . VAL A 1 69 ? -24.137 -8.507 47.136 1.00 95.81 69 VAL A CA 1
ATOM 558 C C . VAL A 1 69 ? -23.682 -9.269 45.894 1.00 95.81 69 VAL A C 1
ATOM 560 O O . VAL A 1 69 ? -22.883 -8.741 45.123 1.00 95.81 69 VAL A O 1
ATOM 563 N N . HIS A 1 70 ? -24.228 -10.464 45.649 1.00 94.31 70 HIS A N 1
ATOM 564 C CA . HIS A 1 70 ? -23.894 -11.256 44.466 1.00 94.31 70 HIS A CA 1
ATOM 565 C C . HIS A 1 70 ? -24.184 -10.498 43.160 1.00 94.31 70 HIS A C 1
ATOM 567 O O . HIS A 1 70 ? -23.307 -10.380 42.302 1.00 94.31 70 HIS A O 1
ATOM 573 N N . PHE A 1 71 ? -25.377 -9.911 43.024 1.00 94.62 71 PHE A N 1
ATOM 574 C CA . PHE A 1 71 ? -25.717 -9.109 41.845 1.00 94.62 71 PHE A CA 1
ATOM 575 C C . PHE A 1 71 ? -24.907 -7.814 41.744 1.00 94.62 71 PHE A C 1
ATOM 577 O O . PHE A 1 71 ? -24.604 -7.380 40.634 1.00 94.62 71 PHE A O 1
ATOM 584 N N . GLY A 1 72 ? -24.522 -7.212 42.871 1.00 97.50 72 GLY A N 1
ATOM 585 C CA . GLY A 1 72 ? -23.616 -6.066 42.900 1.00 97.50 72 GLY A CA 1
ATOM 586 C C . GLY A 1 72 ? -22.246 -6.409 42.314 1.00 97.50 72 GLY A C 1
ATOM 587 O O . GLY A 1 72 ? -21.750 -5.687 41.450 1.00 97.50 72 GLY A O 1
ATOM 588 N N . VAL A 1 73 ? -21.676 -7.553 42.710 1.00 97.25 73 VAL A N 1
ATOM 589 C CA . VAL A 1 73 ? -20.428 -8.072 42.129 1.00 97.25 73 VAL A CA 1
ATOM 590 C C . VAL A 1 73 ? -20.607 -8.351 40.637 1.00 97.25 73 VAL A C 1
ATOM 592 O O . VAL A 1 73 ? -19.798 -7.891 39.836 1.00 97.25 73 VAL A O 1
ATOM 595 N N . LEU A 1 74 ? -21.687 -9.031 40.239 1.00 97.44 74 LEU A N 1
ATOM 596 C CA . LEU A 1 74 ? -21.949 -9.356 38.834 1.00 97.44 74 LEU A CA 1
ATOM 597 C C . LEU A 1 74 ? -22.097 -8.099 37.961 1.00 97.44 74 LEU A C 1
ATOM 599 O O . LEU A 1 74 ? -21.573 -8.047 36.849 1.00 97.44 74 LEU A O 1
ATOM 603 N N . ALA A 1 75 ? -22.780 -7.069 38.463 1.00 98.19 75 ALA A N 1
ATOM 604 C CA . ALA A 1 75 ? -22.905 -5.786 37.781 1.00 98.19 75 ALA A CA 1
ATOM 605 C C . ALA A 1 75 ? -21.546 -5.086 37.634 1.00 98.19 75 ALA A C 1
ATOM 607 O O . ALA A 1 75 ? -21.262 -4.545 36.564 1.00 98.19 75 ALA A O 1
ATOM 608 N N . GLY A 1 76 ? -20.702 -5.143 38.670 1.00 98.38 76 GLY A N 1
ATOM 609 C CA . GLY A 1 76 ? -19.331 -4.634 38.630 1.00 98.38 76 GLY A CA 1
ATOM 610 C C . GLY A 1 76 ? -18.469 -5.360 37.596 1.00 98.38 76 GLY A C 1
ATOM 611 O O . GLY A 1 76 ? -17.844 -4.714 36.759 1.00 98.38 76 GLY A O 1
ATOM 612 N N . VAL A 1 77 ? -18.506 -6.696 37.583 1.00 98.06 77 VAL A N 1
ATOM 613 C CA . VAL A 1 77 ? -17.795 -7.518 36.589 1.00 98.06 77 VAL A CA 1
ATOM 614 C C . VAL A 1 77 ? -18.283 -7.206 35.175 1.00 98.06 77 VAL A C 1
ATOM 616 O O . VAL A 1 77 ? -17.471 -6.998 34.279 1.00 98.06 77 VAL A O 1
ATOM 619 N N . ARG A 1 78 ? -19.600 -7.100 34.961 1.00 98.25 78 ARG A N 1
ATOM 620 C CA . ARG A 1 78 ? -20.160 -6.744 33.649 1.00 98.25 78 ARG A CA 1
ATOM 621 C C . ARG A 1 78 ? -19.685 -5.369 33.179 1.00 98.25 78 ARG A C 1
ATOM 623 O O . ARG A 1 78 ? -19.397 -5.209 31.999 1.00 98.25 78 ARG A O 1
ATOM 630 N N . ALA A 1 79 ? -19.614 -4.388 34.079 1.00 98.31 79 ALA A N 1
ATOM 631 C CA . ALA A 1 79 ? -19.115 -3.057 33.748 1.00 98.31 79 ALA A CA 1
ATOM 632 C C . ALA A 1 79 ? -17.623 -3.082 33.377 1.00 98.31 79 ALA A C 1
ATOM 634 O O . ALA A 1 79 ? -17.244 -2.469 32.383 1.00 98.31 79 ALA A O 1
ATOM 635 N N . ALA A 1 80 ? -16.801 -3.831 34.118 1.00 98.19 80 ALA A N 1
ATOM 636 C CA . ALA A 1 80 ? -15.381 -3.995 33.807 1.00 98.19 80 ALA A CA 1
ATOM 637 C C . ALA A 1 80 ? -15.168 -4.663 32.437 1.00 98.19 80 ALA A C 1
ATOM 639 O O . ALA A 1 80 ? -14.435 -4.139 31.603 1.00 98.19 80 ALA A O 1
ATOM 640 N N . LEU A 1 81 ? -15.889 -5.755 32.157 1.00 98.31 81 LEU A N 1
ATOM 641 C CA . LEU A 1 81 ? -15.830 -6.437 30.860 1.00 98.31 81 LEU A CA 1
ATOM 642 C C . LEU A 1 81 ? -16.289 -5.538 29.705 1.00 98.31 81 LEU A C 1
ATOM 644 O O . LEU A 1 81 ? -15.712 -5.592 28.623 1.00 98.31 81 LEU A O 1
ATOM 648 N N . ALA A 1 82 ? -17.312 -4.705 29.919 1.00 98.31 82 ALA A N 1
ATOM 649 C CA . ALA A 1 82 ? -17.763 -3.750 28.910 1.00 98.31 82 ALA A CA 1
ATOM 650 C C . ALA A 1 82 ? -16.679 -2.707 28.592 1.00 98.31 82 ALA A C 1
ATOM 652 O O . ALA A 1 82 ? -16.416 -2.450 27.421 1.00 98.31 82 ALA A O 1
ATOM 653 N N . GLN A 1 83 ? -16.003 -2.171 29.612 1.00 98.25 83 GLN A N 1
ATOM 654 C CA . GLN A 1 83 ? -14.893 -1.231 29.417 1.00 98.25 83 GLN A CA 1
ATOM 655 C C . GLN A 1 83 ? -13.714 -1.872 28.679 1.00 98.25 83 GLN A C 1
ATOM 657 O O . GLN A 1 83 ? -13.144 -1.267 27.773 1.00 98.25 83 GLN A O 1
ATOM 662 N N . GLU A 1 84 ? -13.351 -3.107 29.030 1.00 98.19 84 GLU A N 1
ATOM 663 C CA . GLU A 1 84 ? -12.294 -3.841 28.329 1.00 98.19 84 GLU A CA 1
ATOM 664 C C . GLU A 1 84 ? -12.663 -4.128 26.869 1.00 98.19 84 GLU A C 1
ATOM 666 O O . GLU A 1 84 ? -11.815 -3.997 25.982 1.00 98.19 84 GLU A O 1
ATOM 671 N N . ALA A 1 85 ? -13.925 -4.476 26.603 1.00 98.00 85 ALA A N 1
ATOM 672 C CA . ALA A 1 85 ? -14.423 -4.697 25.251 1.00 98.00 85 ALA A CA 1
ATOM 673 C C . ALA A 1 85 ? -14.378 -3.411 24.411 1.00 98.00 85 ALA A C 1
ATOM 675 O O . ALA A 1 85 ? -13.882 -3.447 23.284 1.00 98.00 85 ALA A O 1
ATOM 676 N N . GLU A 1 86 ? -14.824 -2.277 24.961 1.00 98.06 86 GLU A N 1
ATOM 677 C CA . GLU A 1 86 ? -14.740 -0.969 24.300 1.00 98.06 86 GLU A CA 1
ATOM 678 C C . GLU A 1 86 ? -13.285 -0.592 23.997 1.00 98.06 86 GLU A C 1
ATOM 680 O O . GLU A 1 86 ? -12.949 -0.307 22.846 1.00 98.06 86 GLU A O 1
ATOM 685 N N . ALA A 1 87 ? -12.389 -0.704 24.981 1.00 98.06 87 ALA A N 1
ATOM 686 C CA . ALA A 1 87 ? -10.965 -0.436 24.788 1.00 98.06 87 ALA A CA 1
ATOM 687 C C . ALA A 1 87 ? -10.335 -1.367 23.734 1.00 98.06 87 ALA A C 1
ATOM 689 O O . ALA A 1 87 ? -9.508 -0.944 22.921 1.00 98.06 87 ALA A O 1
ATOM 690 N N . GLY A 1 88 ? -10.724 -2.644 23.713 1.00 98.19 88 GLY A N 1
ATOM 691 C CA . GLY A 1 88 ? -10.313 -3.594 22.681 1.00 98.19 88 GLY A CA 1
ATOM 692 C C . GLY A 1 88 ? -10.800 -3.179 21.292 1.00 98.19 88 GLY A C 1
ATOM 693 O O . GLY A 1 88 ? -10.041 -3.221 20.322 1.00 98.19 88 GLY A O 1
ATOM 694 N N . GLN A 1 89 ? -12.044 -2.721 21.194 1.00 98.12 89 GLN A N 1
ATOM 695 C CA . GLN A 1 89 ? -12.654 -2.292 19.942 1.00 98.12 89 GLN A CA 1
ATOM 696 C C . GLN A 1 89 ? -12.026 -1.003 19.402 1.00 98.12 89 GLN A C 1
ATOM 698 O O . GLN A 1 89 ? -11.784 -0.906 18.197 1.00 98.12 89 GLN A O 1
ATOM 703 N N . GLU A 1 90 ? -11.662 -0.063 20.274 1.00 98.19 90 GLU A N 1
ATOM 704 C CA . GLU A 1 90 ? -10.886 1.125 19.910 1.00 98.19 90 GLU A CA 1
ATOM 705 C C . GLU A 1 90 ? -9.498 0.758 19.377 1.00 98.19 90 GLU A C 1
ATOM 707 O O . GLU A 1 90 ? -9.096 1.248 18.321 1.00 98.19 90 GLU A O 1
ATOM 712 N N . ARG A 1 91 ? -8.779 -0.159 20.040 1.00 98.38 91 ARG A N 1
ATOM 713 C CA . ARG A 1 91 ? -7.472 -0.648 19.559 1.00 98.38 91 ARG A CA 1
ATOM 714 C C . ARG A 1 91 ? -7.587 -1.316 18.189 1.00 98.38 91 ARG A C 1
ATOM 716 O O . ARG A 1 91 ? -6.743 -1.095 17.322 1.00 98.38 91 ARG A O 1
ATOM 723 N N . LEU A 1 92 ? -8.641 -2.104 17.966 1.00 98.50 92 LEU A N 1
ATOM 724 C CA . LEU A 1 92 ? -8.923 -2.713 16.663 1.00 98.50 92 LEU A CA 1
ATOM 725 C C . LEU A 1 92 ? -9.282 -1.668 15.600 1.00 98.50 92 LEU A C 1
ATOM 727 O O . LEU A 1 92 ? -8.873 -1.800 14.448 1.00 98.50 92 LEU A O 1
ATOM 731 N N . ALA A 1 93 ? -10.035 -0.628 15.954 1.00 98.19 93 ALA A N 1
ATOM 732 C CA . ALA A 1 93 ? -10.354 0.461 15.037 1.00 98.19 93 ALA A CA 1
ATOM 733 C C . ALA A 1 93 ? -9.090 1.245 14.646 1.00 98.19 93 ALA A C 1
ATOM 735 O O . ALA A 1 93 ? -8.877 1.517 13.464 1.00 98.19 93 ALA A O 1
ATOM 736 N N . GLN A 1 94 ? -8.216 1.535 15.613 1.00 98.44 94 GLN A N 1
ATOM 737 C CA . GLN A 1 94 ? -6.935 2.202 15.381 1.00 98.44 94 GLN A CA 1
ATOM 738 C C . GLN A 1 94 ? -6.012 1.368 14.487 1.00 98.44 94 GLN A C 1
ATOM 740 O O . GLN A 1 94 ? -5.483 1.891 13.506 1.00 98.44 94 GLN A O 1
ATOM 745 N N . SER A 1 95 ? -5.860 0.068 14.760 1.00 98.19 95 SER A N 1
ATOM 746 C CA . SER A 1 95 ? -5.017 -0.810 13.938 1.00 98.19 95 SER A CA 1
ATOM 747 C C . SER A 1 95 ? -5.560 -0.967 12.514 1.00 98.19 95 SER A C 1
ATOM 749 O O . SER A 1 95 ? -4.795 -0.923 11.550 1.00 98.19 95 SER A O 1
ATOM 751 N N . ARG A 1 96 ? -6.887 -1.057 12.344 1.00 98.50 96 ARG A N 1
ATOM 752 C CA . ARG A 1 96 ? -7.534 -1.049 11.019 1.00 98.50 96 ARG A CA 1
ATOM 753 C C . ARG A 1 96 ? -7.283 0.258 10.272 1.00 98.50 96 ARG A C 1
ATOM 755 O O . ARG A 1 96 ? -6.963 0.211 9.086 1.00 98.50 96 ARG A O 1
ATOM 762 N N . ALA A 1 97 ? -7.393 1.402 10.946 1.00 98.31 97 ALA A N 1
ATOM 763 C CA . ALA A 1 97 ? -7.128 2.705 10.342 1.00 98.31 97 ALA A CA 1
ATOM 764 C C . ALA A 1 97 ? -5.658 2.845 9.908 1.00 98.31 97 ALA A C 1
ATOM 766 O O . ALA A 1 97 ? -5.387 3.316 8.805 1.00 98.31 97 ALA A O 1
ATOM 767 N N . GLN A 1 98 ? -4.711 2.384 10.730 1.00 98.31 98 GLN A N 1
ATOM 768 C CA . GLN A 1 98 ? -3.286 2.351 10.380 1.00 98.31 98 GLN A CA 1
ATOM 769 C C . GLN A 1 98 ? -3.022 1.456 9.165 1.00 98.31 98 GLN A C 1
ATOM 771 O O . GLN A 1 98 ? -2.359 1.883 8.223 1.00 98.31 98 GLN A O 1
ATOM 776 N N . LEU A 1 99 ? -3.597 0.250 9.139 1.00 98.38 99 LEU A N 1
ATOM 777 C CA . LEU A 1 99 ? -3.460 -0.663 8.004 1.00 98.38 99 LEU A CA 1
ATOM 778 C C . LEU A 1 99 ? -4.033 -0.065 6.713 1.00 98.38 99 LEU A C 1
ATOM 780 O O . LEU A 1 99 ? -3.450 -0.236 5.645 1.00 98.38 99 LEU A O 1
ATOM 784 N N . GLN A 1 100 ? -5.172 0.627 6.792 1.00 98.25 100 GLN A N 1
ATOM 785 C CA . GLN A 1 100 ? -5.763 1.304 5.639 1.00 98.25 100 GLN A CA 1
ATOM 786 C C . GLN A 1 100 ? -4.857 2.415 5.108 1.00 98.25 100 GLN A C 1
ATOM 788 O O . GLN A 1 100 ? -4.654 2.476 3.899 1.00 98.25 100 GLN A O 1
ATOM 793 N N . ARG A 1 101 ? -4.281 3.242 5.990 1.00 98.25 101 ARG A N 1
ATOM 794 C CA . ARG A 1 101 ? -3.326 4.292 5.599 1.00 98.25 101 ARG A CA 1
ATOM 795 C C . ARG A 1 101 ? -2.106 3.703 4.910 1.00 98.25 101 ARG A C 1
ATOM 797 O O . ARG A 1 101 ? -1.841 4.070 3.773 1.00 98.25 101 ARG A O 1
ATOM 804 N N . TYR A 1 102 ? -1.475 2.710 5.537 1.00 98.38 102 TYR A N 1
ATOM 805 C CA . TYR A 1 102 ? -0.318 2.027 4.965 1.00 98.38 102 TYR A CA 1
ATOM 806 C C . TYR A 1 102 ? -0.635 1.441 3.585 1.00 98.38 102 TYR A C 1
ATOM 808 O O . TYR A 1 102 ? 0.080 1.683 2.623 1.00 98.38 102 TYR A O 1
ATOM 816 N N . ARG A 1 103 ? -1.767 0.738 3.441 1.00 98.25 103 ARG A N 1
ATOM 817 C CA . ARG A 1 103 ? -2.202 0.209 2.137 1.00 98.25 103 ARG A CA 1
ATOM 818 C C . ARG A 1 103 ? -2.386 1.302 1.092 1.00 98.25 103 ARG A C 1
ATOM 820 O O . ARG A 1 103 ? -2.075 1.072 -0.074 1.00 98.25 103 ARG A O 1
ATOM 827 N N . HIS A 1 104 ? -2.928 2.451 1.483 1.00 98.25 104 HIS A N 1
ATOM 828 C CA . HIS A 1 104 ? -3.134 3.555 0.559 1.00 98.25 104 HIS A CA 1
ATOM 829 C C . HIS A 1 104 ? -1.802 4.169 0.131 1.00 98.25 104 HIS A C 1
ATOM 831 O O . HIS A 1 104 ? -1.558 4.269 -1.066 1.00 98.25 104 HIS A O 1
ATOM 837 N N . GLU A 1 105 ? -0.919 4.466 1.084 1.00 98.00 105 GLU A N 1
ATOM 838 C CA . GLU A 1 105 ? 0.436 4.972 0.844 1.00 98.00 105 GLU A CA 1
ATOM 839 C C . GLU A 1 105 ? 1.215 4.030 -0.084 1.00 98.00 105 GLU A C 1
ATOM 841 O O . GLU A 1 105 ? 1.615 4.434 -1.177 1.00 98.00 105 GLU A O 1
ATOM 846 N N . THR A 1 106 ? 1.298 2.738 0.251 1.00 97.81 106 THR A N 1
ATOM 847 C CA . THR A 1 106 ? 1.980 1.745 -0.592 1.00 97.81 106 THR A CA 1
ATOM 848 C C . THR A 1 106 ? 1.349 1.641 -1.980 1.00 97.81 106 THR A C 1
ATOM 850 O O . THR A 1 106 ? 2.054 1.500 -2.976 1.00 97.81 106 THR A O 1
ATOM 853 N N . SER A 1 107 ? 0.019 1.731 -2.090 1.00 97.94 107 SER A N 1
ATOM 854 C CA . SER A 1 107 ? -0.646 1.731 -3.396 1.00 97.94 107 SER A CA 1
ATOM 855 C C . SER A 1 107 ? -0.283 2.968 -4.217 1.00 97.94 107 SER A C 1
ATOM 857 O O . SER A 1 107 ? -0.114 2.849 -5.429 1.00 97.94 107 SER A O 1
ATOM 859 N N . THR A 1 108 ? -0.175 4.143 -3.594 1.00 97.94 108 THR A N 1
ATOM 860 C CA . THR A 1 108 ? 0.227 5.370 -4.293 1.00 97.94 108 THR A CA 1
ATOM 861 C C . THR A 1 108 ? 1.686 5.321 -4.738 1.00 97.94 108 THR A C 1
ATOM 863 O O . THR A 1 108 ? 1.972 5.638 -5.890 1.00 97.94 108 THR A O 1
ATOM 866 N N . GLU A 1 109 ? 2.590 4.827 -3.892 1.00 98.06 109 GLU A N 1
ATOM 867 C CA . GLU A 1 109 ? 4.004 4.627 -4.231 1.00 98.06 109 GLU A CA 1
ATOM 868 C C . GLU A 1 109 ? 4.172 3.611 -5.369 1.00 98.06 109 GLU A C 1
ATOM 870 O O . GLU A 1 109 ? 4.915 3.835 -6.326 1.00 98.06 109 GLU A O 1
ATOM 875 N N . LEU A 1 110 ? 3.424 2.506 -5.322 1.00 98.38 110 LEU A N 1
ATOM 876 C CA . LEU A 1 110 ? 3.449 1.481 -6.362 1.00 98.38 110 LEU A CA 1
ATOM 877 C C . LEU A 1 110 ? 2.903 2.000 -7.701 1.00 98.38 110 LE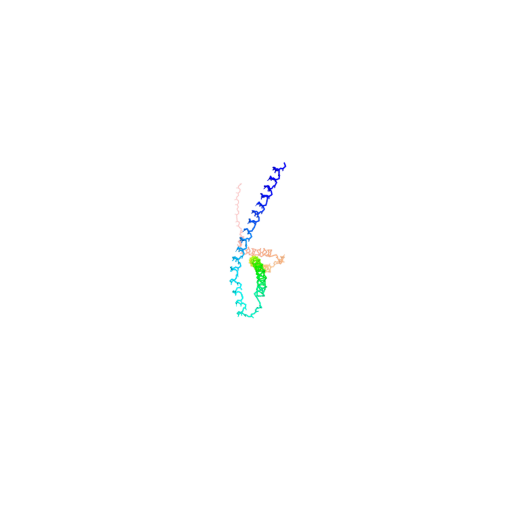U A C 1
ATOM 879 O O . LEU A 1 110 ? 3.377 1.599 -8.762 1.00 98.38 110 LEU A O 1
ATOM 883 N N . LEU A 1 111 ? 1.918 2.899 -7.679 1.00 98.12 111 LEU A N 1
ATOM 884 C CA . LEU A 1 111 ? 1.449 3.577 -8.889 1.00 98.12 111 LEU A CA 1
ATOM 885 C C . LEU A 1 111 ? 2.492 4.568 -9.423 1.00 98.12 111 LEU A C 1
ATOM 887 O O . LEU A 1 111 ? 2.721 4.595 -10.632 1.00 98.12 111 LEU A O 1
ATOM 891 N N . GLY A 1 112 ? 3.150 5.327 -8.541 1.00 98.12 112 GLY A N 1
ATOM 892 C CA . GLY A 1 112 ? 4.234 6.244 -8.906 1.00 98.12 112 GLY A CA 1
ATOM 893 C C . GLY A 1 112 ? 5.388 5.518 -9.597 1.00 98.12 112 GLY A C 1
ATOM 894 O O . GLY A 1 112 ? 5.724 5.834 -10.737 1.00 98.12 112 GLY A O 1
ATOM 895 N N . THR A 1 113 ? 5.905 4.461 -8.969 1.00 98.12 113 THR A N 1
ATOM 896 C CA . THR A 1 113 ? 6.993 3.634 -9.524 1.00 98.12 113 THR A CA 1
ATOM 897 C C . THR A 1 113 ? 6.610 2.950 -10.838 1.00 98.12 113 THR A C 1
ATOM 899 O O . THR A 1 113 ? 7.412 2.907 -11.769 1.00 98.12 113 THR A O 1
ATOM 902 N N . LYS A 1 114 ? 5.370 2.457 -10.978 1.00 98.19 114 LYS A N 1
ATOM 903 C CA . LYS A 1 114 ? 4.874 1.913 -12.256 1.00 98.19 114 LYS A CA 1
ATOM 904 C C . LYS A 1 114 ? 4.856 2.958 -13.366 1.00 98.19 114 LYS A C 1
ATOM 906 O O . LYS A 1 114 ? 5.203 2.641 -14.501 1.00 98.19 114 LYS A O 1
ATOM 911 N N . ASN A 1 115 ? 4.440 4.181 -13.052 1.00 98.38 115 ASN A N 1
ATOM 912 C CA . ASN A 1 115 ? 4.406 5.264 -14.025 1.00 98.38 115 ASN A CA 1
ATOM 913 C C . ASN A 1 115 ? 5.823 5.671 -14.456 1.00 98.38 115 ASN A C 1
ATOM 915 O O . ASN A 1 115 ? 6.079 5.831 -15.647 1.00 98.38 115 ASN A O 1
ATOM 919 N N . GLU A 1 116 ? 6.762 5.764 -13.513 1.00 98.38 116 GLU A N 1
ATOM 920 C CA . GLU A 1 116 ? 8.181 6.000 -13.809 1.00 98.38 116 GLU A CA 1
ATOM 921 C C . GLU A 1 116 ? 8.768 4.895 -14.693 1.00 98.38 116 GLU A C 1
ATOM 923 O O . GLU A 1 116 ? 9.420 5.184 -15.697 1.00 98.38 116 GLU A O 1
ATOM 928 N N . LEU A 1 117 ? 8.478 3.629 -14.380 1.00 98.56 117 LEU A N 1
ATOM 929 C CA . LEU A 1 117 ? 8.917 2.488 -15.181 1.00 98.56 117 LEU A CA 1
ATOM 930 C C . LEU A 1 117 ? 8.362 2.560 -16.607 1.00 98.56 117 LEU A C 1
ATOM 932 O O . LEU A 1 117 ? 9.109 2.355 -17.562 1.00 98.56 117 LEU A O 1
ATOM 936 N N . ALA A 1 118 ? 7.083 2.904 -16.770 1.00 98.25 118 ALA A N 1
ATOM 937 C CA . ALA A 1 118 ? 6.478 3.085 -18.086 1.00 98.25 118 ALA A CA 1
ATOM 938 C C . ALA A 1 118 ? 7.151 4.221 -18.878 1.00 98.25 118 ALA A C 1
ATOM 940 O O . ALA A 1 118 ? 7.431 4.061 -20.065 1.00 98.25 118 ALA A O 1
ATOM 941 N N . GLN A 1 119 ? 7.473 5.346 -18.230 1.00 98.50 119 GLN A N 1
ATOM 942 C CA . GLN A 1 119 ? 8.188 6.453 -18.874 1.00 98.50 119 GLN A CA 1
ATOM 943 C C . GLN A 1 119 ? 9.607 6.065 -19.296 1.00 98.50 119 GLN A C 1
ATOM 945 O O . GLN A 1 119 ? 10.034 6.404 -20.401 1.00 98.50 119 GLN A O 1
ATOM 950 N N . LEU A 1 120 ? 10.341 5.352 -18.439 1.00 98.56 120 LEU A N 1
ATOM 951 C CA . LEU A 1 120 ? 11.677 4.856 -18.765 1.00 98.56 120 LEU A CA 1
ATOM 952 C C . LEU A 1 120 ? 11.633 3.857 -19.921 1.00 98.56 120 LEU A C 1
ATOM 954 O O . LEU A 1 120 ? 12.465 3.938 -20.820 1.00 98.56 120 LEU A O 1
ATOM 958 N N . HIS A 1 121 ? 10.637 2.971 -19.937 1.00 98.38 121 HIS A N 1
ATOM 959 C CA . HIS A 1 121 ? 10.451 2.021 -21.025 1.00 98.38 121 HIS A CA 1
ATOM 960 C C . HIS A 1 121 ? 10.161 2.732 -22.353 1.00 98.38 121 HIS A C 1
ATOM 962 O O . HIS A 1 121 ? 10.820 2.445 -23.345 1.00 98.38 121 HIS A O 1
ATOM 968 N N . LEU A 1 122 ? 9.280 3.739 -22.367 1.00 98.56 122 LEU A N 1
ATOM 969 C CA . LEU A 1 122 ? 9.024 4.548 -23.567 1.00 98.56 122 LEU A CA 1
ATOM 970 C C . LEU A 1 122 ? 10.282 5.262 -24.081 1.00 98.56 122 LEU A C 1
ATOM 972 O O . LEU A 1 122 ? 10.506 5.320 -25.288 1.00 98.56 122 LEU A O 1
ATOM 976 N N . ARG A 1 123 ? 11.118 5.795 -23.181 1.00 98.44 123 ARG A N 1
ATOM 977 C CA . ARG A 1 123 ? 12.394 6.426 -23.562 1.00 98.44 123 ARG A CA 1
ATOM 978 C C . ARG A 1 123 ? 13.379 5.420 -24.145 1.00 98.44 123 ARG A C 1
ATOM 980 O O . ARG A 1 123 ? 14.076 5.748 -25.099 1.00 98.44 123 ARG A O 1
ATOM 987 N N . LEU A 1 124 ? 13.436 4.221 -23.574 1.00 98.56 124 LEU A N 1
ATOM 988 C CA . LEU A 1 124 ? 14.282 3.140 -24.063 1.00 98.56 124 LEU A CA 1
ATOM 989 C C . LEU A 1 124 ? 13.837 2.674 -25.454 1.00 98.56 124 LEU A C 1
ATOM 991 O O . LEU A 1 124 ? 14.673 2.569 -26.343 1.00 98.56 124 LEU A O 1
ATOM 995 N N . GLU A 1 125 ? 12.535 2.490 -25.673 1.00 98.56 125 GLU A N 1
ATOM 996 C CA . GLU A 1 125 ? 11.989 2.142 -26.990 1.00 98.56 125 GLU A CA 1
ATOM 997 C C . GLU A 1 125 ? 12.268 3.230 -28.037 1.00 98.56 125 GLU A C 1
ATOM 999 O O . GLU A 1 125 ? 12.671 2.917 -29.156 1.00 98.56 125 GLU A O 1
ATOM 1004 N N . ALA A 1 126 ? 12.134 4.511 -27.678 1.00 98.38 126 ALA A N 1
ATOM 1005 C CA . ALA A 1 126 ? 12.486 5.613 -28.575 1.00 98.38 126 ALA A CA 1
ATOM 1006 C C . ALA A 1 126 ? 13.984 5.604 -28.934 1.00 98.38 126 ALA A C 1
ATOM 1008 O O . ALA A 1 126 ? 14.340 5.672 -30.108 1.00 98.38 126 ALA A O 1
ATOM 1009 N N . ALA A 1 127 ? 14.863 5.438 -27.940 1.00 98.19 127 ALA A N 1
ATOM 1010 C CA . ALA A 1 127 ? 16.302 5.353 -28.177 1.00 98.19 127 ALA A CA 1
ATOM 1011 C C . ALA A 1 127 ? 16.677 4.134 -29.037 1.00 98.19 127 ALA A C 1
ATOM 1013 O O . ALA A 1 127 ? 17.528 4.239 -29.918 1.00 98.19 127 ALA A O 1
ATOM 1014 N N . HIS A 1 128 ? 16.030 2.984 -28.828 1.00 98.44 128 HIS A N 1
ATOM 1015 C CA . HIS A 1 128 ? 16.215 1.805 -29.673 1.00 98.44 128 HIS A CA 1
ATOM 1016 C C . HIS A 1 128 ? 15.786 2.059 -31.121 1.00 98.44 128 HIS A C 1
ATOM 1018 O O . HIS A 1 128 ? 16.495 1.657 -32.043 1.00 98.44 128 HIS A O 1
ATOM 1024 N N . GLN A 1 129 ? 14.662 2.745 -31.339 1.00 98.25 129 GLN A N 1
ATOM 1025 C CA . GLN A 1 129 ? 14.224 3.116 -32.685 1.00 98.25 129 GLN A CA 1
ATOM 1026 C C . GLN A 1 129 ? 15.244 4.024 -33.377 1.00 98.25 129 GLN A C 1
ATOM 1028 O O . GLN A 1 129 ? 15.575 3.777 -34.538 1.00 98.25 129 GLN A O 1
ATOM 1033 N N . ASP A 1 130 ? 15.790 5.012 -32.668 1.00 98.25 130 ASP A N 1
ATOM 1034 C CA . ASP A 1 130 ? 16.836 5.887 -33.202 1.00 98.25 130 ASP A CA 1
ATOM 1035 C C . ASP A 1 130 ? 18.092 5.091 -33.579 1.00 98.25 130 ASP A C 1
ATOM 1037 O O . ASP A 1 130 ? 18.631 5.264 -34.674 1.00 98.25 130 ASP A O 1
ATOM 1041 N N . VAL A 1 131 ? 18.541 4.176 -32.712 1.00 98.38 131 VAL A N 1
ATOM 1042 C CA . VAL A 1 131 ? 19.695 3.306 -32.990 1.00 98.38 131 VAL A CA 1
ATOM 1043 C C . VAL A 1 131 ? 19.468 2.499 -34.266 1.00 98.38 131 VAL A C 1
ATOM 1045 O O . VAL A 1 131 ? 20.311 2.542 -35.160 1.00 98.38 131 VAL A O 1
ATOM 1048 N N . ILE A 1 132 ? 18.312 1.845 -34.409 1.00 98.25 132 ILE A N 1
ATOM 1049 C CA . ILE A 1 132 ? 17.983 1.056 -35.606 1.00 98.25 132 ILE A CA 1
ATOM 1050 C C . ILE A 1 132 ? 17.989 1.935 -36.869 1.00 98.25 132 ILE A C 1
ATOM 1052 O O . ILE A 1 132 ? 18.478 1.514 -37.924 1.00 98.25 132 ILE A O 1
ATOM 1056 N N . GLN A 1 133 ? 17.478 3.168 -36.789 1.00 98.38 133 GLN A N 1
ATOM 1057 C CA . GLN A 1 133 ? 17.510 4.101 -37.920 1.00 98.38 133 GLN A CA 1
ATOM 1058 C C . GLN A 1 133 ? 18.944 4.466 -38.320 1.00 98.38 133 GLN A C 1
ATOM 1060 O O . GLN A 1 133 ? 19.281 4.440 -39.510 1.00 98.38 133 GLN A O 1
ATOM 1065 N N . TRP A 1 134 ? 19.801 4.772 -37.345 1.00 98.25 134 TRP A N 1
ATOM 1066 C CA . TRP A 1 134 ? 21.199 5.107 -37.603 1.00 98.25 134 TRP A CA 1
ATOM 1067 C C . TRP A 1 134 ? 22.002 3.914 -38.114 1.00 98.25 134 TRP A C 1
ATOM 1069 O O . TRP A 1 134 ? 22.786 4.081 -39.047 1.00 98.25 134 TRP A O 1
ATOM 1079 N N . GLU A 1 135 ? 21.765 2.712 -37.591 1.00 98.50 135 GLU A N 1
ATOM 1080 C CA . GLU A 1 135 ? 22.365 1.473 -38.094 1.00 98.50 135 GLU A CA 1
ATOM 1081 C C . GLU A 1 135 ? 21.976 1.213 -39.553 1.00 98.50 135 GLU A C 1
ATOM 1083 O O . GLU A 1 135 ? 22.834 0.899 -40.379 1.00 98.50 135 GLU A O 1
ATOM 1088 N N . SER A 1 136 ? 20.704 1.419 -39.909 1.00 98.12 136 SER A N 1
ATOM 1089 C CA . SER A 1 136 ? 20.233 1.292 -41.292 1.00 98.12 136 SER A CA 1
ATOM 1090 C C . SER A 1 136 ? 20.893 2.319 -42.221 1.00 98.12 136 SER A C 1
ATOM 1092 O O . SER A 1 136 ? 21.375 1.977 -43.308 1.00 98.12 136 SER A O 1
ATOM 1094 N N . CYS A 1 137 ? 20.974 3.579 -41.782 1.00 98.25 137 CYS A N 1
ATOM 1095 C CA . CYS A 1 137 ? 21.650 4.643 -42.521 1.00 98.25 137 CYS A CA 1
ATOM 1096 C C . CYS A 1 137 ? 23.137 4.318 -42.728 1.00 98.25 137 CYS A C 1
ATOM 1098 O O . CYS A 1 137 ? 23.651 4.397 -43.848 1.00 98.25 137 CYS A O 1
ATOM 1100 N N . TRP A 1 138 ? 23.810 3.874 -41.666 1.00 98.19 138 TRP A N 1
ATOM 1101 C CA . TRP A 1 138 ? 25.208 3.467 -41.697 1.00 98.19 138 TRP A CA 1
ATOM 1102 C C . TRP A 1 138 ? 25.443 2.293 -42.652 1.00 98.19 138 TRP A C 1
ATOM 1104 O O . TRP A 1 138 ? 26.320 2.372 -43.513 1.00 98.19 138 TRP A O 1
ATOM 1114 N N . ALA A 1 139 ? 24.612 1.249 -42.589 1.00 98.25 139 ALA A N 1
ATOM 1115 C CA . ALA A 1 139 ? 24.689 0.105 -43.493 1.00 98.25 139 ALA A CA 1
ATOM 1116 C C . ALA A 1 139 ? 24.537 0.526 -44.966 1.00 98.25 139 ALA A C 1
ATOM 1118 O O . ALA A 1 139 ? 25.262 0.038 -45.838 1.00 98.25 139 ALA A O 1
ATOM 1119 N N . LYS A 1 140 ? 23.649 1.487 -45.259 1.00 98.31 140 LYS A N 1
ATOM 1120 C CA . LYS A 1 140 ? 23.476 2.036 -46.612 1.00 98.31 140 LYS A CA 1
ATOM 1121 C C . LYS A 1 140 ? 24.705 2.811 -47.088 1.00 98.31 140 LYS A C 1
ATOM 1123 O O . LYS A 1 140 ? 25.119 2.649 -48.242 1.00 98.31 140 LYS A O 1
ATOM 1128 N N . ILE A 1 141 ? 25.297 3.637 -46.223 1.00 98.12 141 ILE A N 1
ATOM 1129 C CA . ILE A 1 141 ? 26.542 4.360 -46.521 1.00 98.12 141 ILE A CA 1
ATOM 1130 C C . ILE A 1 141 ? 27.662 3.359 -46.801 1.00 98.12 141 ILE A C 1
ATOM 1132 O O . ILE A 1 141 ? 28.336 3.471 -47.826 1.00 98.12 141 ILE A O 1
ATOM 1136 N N . GLN A 1 142 ? 27.815 2.350 -45.944 1.00 98.38 142 GLN A N 1
ATOM 1137 C CA . GLN A 1 142 ? 28.832 1.316 -46.090 1.00 98.38 142 GLN A CA 1
ATOM 1138 C C . GLN A 1 142 ? 28.650 0.531 -47.393 1.00 98.38 142 GLN A C 1
ATOM 1140 O O . GLN A 1 142 ? 29.600 0.407 -48.163 1.00 98.38 142 GLN A O 1
ATOM 1145 N N . SER A 1 143 ? 27.435 0.068 -47.695 1.00 98.06 143 SER A N 1
ATOM 1146 C CA . SER A 1 143 ? 27.130 -0.629 -48.949 1.00 98.06 143 SER A CA 1
ATOM 1147 C C . SER A 1 143 ? 27.479 0.234 -50.168 1.00 98.06 143 SER A C 1
ATOM 1149 O O . SER A 1 143 ? 28.221 -0.198 -51.053 1.00 98.06 143 SER A O 1
ATOM 1151 N N . THR A 1 144 ? 27.069 1.505 -50.166 1.00 98.31 144 THR A N 1
ATOM 1152 C CA . THR A 1 144 ? 27.388 2.445 -51.253 1.00 98.31 144 THR A CA 1
ATOM 1153 C C . THR A 1 144 ? 28.897 2.662 -51.393 1.00 98.31 144 THR A C 1
ATOM 1155 O O . THR A 1 144 ? 29.419 2.690 -52.509 1.00 98.31 144 THR A O 1
ATOM 1158 N N . ALA A 1 145 ? 29.617 2.804 -50.278 1.00 98.38 145 ALA A N 1
ATOM 1159 C CA . ALA A 1 145 ? 31.066 2.957 -50.280 1.00 98.38 145 ALA A CA 1
ATOM 1160 C C . ALA A 1 145 ? 31.753 1.708 -50.846 1.00 98.38 145 ALA A C 1
ATOM 1162 O O . ALA A 1 145 ? 32.603 1.837 -51.722 1.00 98.38 145 ALA A O 1
ATOM 1163 N N . THR A 1 146 ? 31.342 0.503 -50.433 1.00 98.19 146 THR A N 1
ATOM 1164 C CA . THR A 1 146 ? 31.893 -0.750 -50.977 1.00 98.19 146 THR A CA 1
ATOM 1165 C C . THR A 1 146 ? 31.669 -0.868 -52.484 1.00 98.19 146 THR A C 1
ATOM 1167 O O . THR A 1 146 ? 32.606 -1.194 -53.211 1.00 98.19 146 THR A O 1
ATOM 1170 N N . GLN A 1 147 ? 30.478 -0.510 -52.981 1.00 98.19 147 GLN A N 1
ATOM 1171 C CA . GLN A 1 147 ? 30.177 -0.517 -54.412 1.00 98.19 147 GLN A CA 1
ATOM 1172 C C . GLN A 1 147 ? 31.035 0.496 -55.182 1.00 98.19 147 GLN A C 1
ATOM 1174 O O . GLN A 1 147 ? 31.596 0.160 -56.224 1.00 98.19 147 GLN A O 1
ATOM 1179 N N . LYS A 1 148 ? 31.183 1.726 -54.670 1.00 98.06 148 LYS A N 1
ATOM 1180 C CA . LYS A 1 148 ? 32.034 2.752 -55.295 1.00 98.06 148 LYS A CA 1
ATOM 1181 C C . LYS A 1 148 ? 33.506 2.345 -55.308 1.00 98.06 148 LYS A C 1
ATOM 1183 O O . LYS A 1 148 ? 34.164 2.526 -56.327 1.00 98.06 148 LYS A O 1
ATOM 1188 N N . THR A 1 149 ? 34.008 1.770 -54.217 1.00 98.00 149 THR A N 1
ATOM 1189 C CA . THR A 1 149 ? 35.383 1.262 -54.132 1.00 98.00 149 THR A CA 1
ATOM 1190 C C . THR A 1 149 ? 35.614 0.124 -55.124 1.00 98.00 149 THR A C 1
ATOM 1192 O O . THR A 1 149 ? 36.636 0.117 -55.808 1.00 98.00 149 THR A O 1
ATOM 1195 N N . LEU A 1 150 ? 34.651 -0.795 -55.269 1.00 98.00 150 LEU A N 1
ATOM 1196 C CA . LEU A 1 150 ? 34.721 -1.866 -56.264 1.00 98.00 150 LEU A CA 1
ATOM 1197 C C . LEU A 1 150 ? 34.760 -1.312 -57.694 1.00 98.00 150 LEU A C 1
ATOM 1199 O O . LEU A 1 150 ? 35.645 -1.682 -58.461 1.00 98.00 150 LEU A O 1
ATOM 1203 N N . LEU A 1 151 ? 33.841 -0.405 -58.043 1.00 97.69 151 LEU A N 1
ATOM 1204 C CA . LEU A 1 151 ? 33.804 0.230 -59.366 1.00 97.69 151 LEU A CA 1
ATOM 1205 C C . LEU A 1 151 ? 35.097 0.993 -59.662 1.00 97.69 151 LEU A C 1
ATOM 1207 O O . LEU A 1 151 ? 35.641 0.878 -60.757 1.00 97.69 151 LEU A O 1
ATOM 1211 N N . LEU A 1 152 ? 35.625 1.735 -58.686 1.00 96.62 152 LEU A N 1
ATOM 1212 C CA . LEU A 1 152 ? 36.904 2.423 -58.830 1.00 96.62 152 LEU A CA 1
ATOM 1213 C C . LEU A 1 152 ? 38.034 1.424 -59.105 1.00 96.62 152 LEU A C 1
ATOM 1215 O O . LEU A 1 152 ? 38.812 1.641 -60.028 1.00 96.62 152 LEU A O 1
ATOM 1219 N N . GLY A 1 153 ? 38.098 0.315 -58.362 1.00 96.12 153 GLY A N 1
ATOM 1220 C CA . GLY A 1 153 ? 39.070 -0.753 -58.601 1.00 96.12 153 GLY A CA 1
ATOM 1221 C C . GLY A 1 153 ? 38.956 -1.359 -60.004 1.00 96.12 153 GLY A C 1
ATOM 1222 O O . GLY A 1 153 ? 39.967 -1.532 -60.683 1.00 96.12 153 GLY A O 1
ATOM 1223 N N . GLN A 1 154 ? 37.732 -1.610 -60.477 1.00 97.00 154 GLN A N 1
ATOM 1224 C CA . GLN A 1 154 ? 37.475 -2.104 -61.834 1.00 97.00 154 GLN A CA 1
ATOM 1225 C C . GLN A 1 154 ? 37.928 -1.108 -62.909 1.00 97.00 154 GLN A C 1
ATOM 1227 O O . GLN A 1 154 ? 38.583 -1.510 -63.868 1.00 97.00 154 GLN A O 1
ATOM 1232 N N . ILE A 1 155 ? 37.633 0.187 -62.737 1.00 95.75 155 ILE A N 1
ATOM 1233 C CA . ILE A 1 155 ? 38.083 1.248 -63.650 1.00 95.75 155 ILE A CA 1
ATOM 1234 C C . ILE A 1 155 ? 39.609 1.310 -63.671 1.00 95.75 155 ILE A C 1
ATOM 1236 O O . ILE A 1 155 ? 40.196 1.273 -64.749 1.00 95.75 155 ILE A O 1
ATOM 1240 N N . LYS A 1 156 ? 40.257 1.351 -62.499 1.00 95.81 156 LYS A N 1
ATOM 1241 C CA . LYS A 1 156 ? 41.723 1.367 -62.392 1.00 95.81 156 LYS A CA 1
ATOM 1242 C C . LYS A 1 156 ? 42.353 0.192 -63.141 1.00 95.81 156 LYS A C 1
ATOM 1244 O O . LYS A 1 156 ? 43.279 0.392 -63.921 1.00 95.81 156 LYS A O 1
ATOM 1249 N N . LEU A 1 157 ? 41.819 -1.015 -62.950 1.00 95.12 157 LEU A N 1
ATOM 1250 C CA . LEU A 1 157 ? 42.324 -2.218 -63.608 1.00 95.12 157 LEU A CA 1
ATOM 1251 C C . LEU A 1 157 ? 42.104 -2.185 -65.127 1.00 95.12 157 LEU A C 1
ATOM 1253 O O . LEU A 1 157 ? 43.011 -2.521 -65.884 1.00 95.12 157 LEU A O 1
ATOM 1257 N N . ALA A 1 158 ? 40.926 -1.758 -65.588 1.00 95.81 158 ALA A N 1
ATOM 1258 C CA . ALA A 1 158 ? 40.628 -1.638 -67.014 1.00 95.81 158 ALA A CA 1
ATOM 1259 C C . ALA A 1 158 ? 41.542 -0.612 -67.704 1.00 95.81 158 ALA A C 1
ATOM 1261 O O . ALA A 1 158 ? 42.084 -0.894 -68.772 1.00 95.81 158 ALA A O 1
ATOM 1262 N N . VAL A 1 159 ? 41.757 0.547 -67.075 1.00 94.81 159 VAL A N 1
ATOM 1263 C CA . VAL A 1 159 ? 42.685 1.581 -67.554 1.00 94.81 159 VAL A CA 1
ATOM 1264 C C . VAL A 1 159 ? 44.104 1.043 -67.641 1.00 94.81 159 VAL A C 1
ATOM 1266 O O . VAL A 1 159 ? 44.743 1.186 -68.682 1.00 94.81 159 VAL A O 1
ATOM 1269 N N . LEU A 1 160 ? 44.584 0.396 -66.578 1.00 93.06 160 LEU A N 1
ATOM 1270 C CA . LEU A 1 160 ? 45.923 -0.173 -66.550 1.00 93.06 160 LEU A CA 1
ATOM 1271 C C . LEU A 1 160 ? 46.105 -1.210 -67.665 1.00 93.06 160 LEU A C 1
ATOM 1273 O O . LEU A 1 160 ? 47.104 -1.170 -68.382 1.00 93.06 160 LEU A O 1
ATOM 1277 N N . ASN A 1 161 ? 45.124 -2.097 -67.850 1.00 93.00 161 ASN A N 1
ATOM 1278 C CA . ASN A 1 161 ? 45.140 -3.094 -68.919 1.00 93.00 161 ASN A CA 1
ATOM 1279 C C . ASN A 1 161 ? 45.206 -2.434 -70.305 1.00 93.00 161 ASN A C 1
ATOM 1281 O O . ASN A 1 161 ? 46.011 -2.844 -71.141 1.00 93.00 161 ASN A O 1
ATOM 1285 N N . LEU A 1 162 ? 44.405 -1.389 -70.548 1.00 92.25 162 LEU A N 1
ATOM 1286 C CA . LEU A 1 162 ? 44.432 -0.636 -71.805 1.00 92.25 162 LEU A CA 1
ATOM 1287 C C . LEU A 1 162 ? 45.780 0.057 -72.031 1.00 92.25 162 LEU A C 1
ATOM 1289 O O . LEU A 1 162 ? 46.334 -0.056 -73.120 1.00 92.2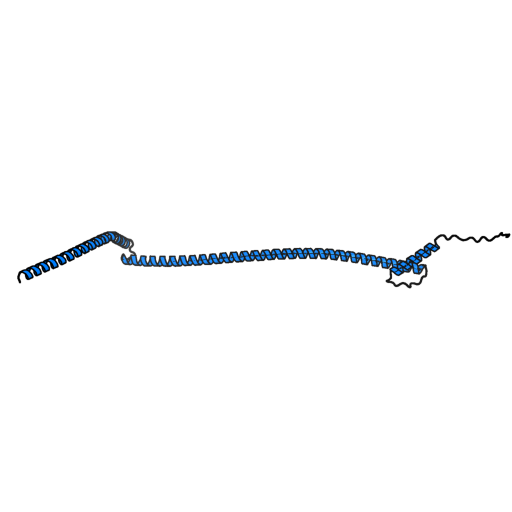5 162 LEU A O 1
ATOM 1293 N N . PHE A 1 163 ? 46.333 0.721 -71.014 1.00 91.12 163 PHE A N 1
ATOM 1294 C CA . PHE A 1 163 ? 47.646 1.368 -71.079 1.00 91.12 163 PHE A CA 1
ATOM 1295 C C . PHE A 1 163 ? 48.768 0.369 -71.377 1.00 91.12 163 PHE A C 1
ATOM 1297 O O . PHE A 1 163 ? 49.618 0.606 -72.237 1.00 91.12 163 PHE A O 1
ATOM 1304 N N . GLN A 1 164 ? 48.772 -0.778 -70.698 1.00 89.69 164 GLN A N 1
ATOM 1305 C CA . GLN A 1 164 ? 49.763 -1.825 -70.933 1.00 89.69 164 GLN A CA 1
ATOM 1306 C C . GLN A 1 164 ? 49.666 -2.404 -72.346 1.00 89.69 164 GLN A C 1
ATOM 1308 O O . GLN A 1 164 ? 50.702 -2.711 -72.941 1.00 89.69 164 GLN A O 1
ATOM 1313 N N . LEU A 1 165 ? 48.446 -2.533 -72.877 1.00 89.88 165 LEU A N 1
ATOM 1314 C CA . LEU A 1 165 ? 48.200 -2.975 -74.243 1.00 89.88 165 LEU A CA 1
ATOM 1315 C C . LEU A 1 165 ? 48.700 -1.929 -75.251 1.00 89.88 165 LEU A C 1
ATOM 1317 O O . LEU A 1 165 ? 49.529 -2.258 -76.094 1.00 89.88 165 LEU A O 1
ATOM 1321 N N . THR A 1 166 ? 48.271 -0.666 -75.156 1.00 87.50 166 THR A N 1
ATOM 1322 C CA . THR A 1 166 ? 48.657 0.392 -76.111 1.00 87.50 166 THR A CA 1
ATOM 1323 C C . THR A 1 166 ? 50.160 0.650 -76.124 1.00 87.50 166 THR A C 1
ATOM 1325 O O . THR A 1 166 ? 50.752 0.744 -77.199 1.00 87.50 166 THR A O 1
ATOM 1328 N N . THR A 1 167 ? 50.802 0.697 -74.953 1.00 86.19 167 THR A N 1
ATOM 1329 C CA . THR A 1 167 ? 52.262 0.858 -74.854 1.00 86.19 167 THR A CA 1
ATOM 1330 C C . THR A 1 167 ? 53.018 -0.328 -75.445 1.00 86.19 167 THR A C 1
ATOM 1332 O O . THR A 1 167 ? 54.042 -0.125 -76.095 1.00 86.19 167 THR A O 1
ATOM 1335 N N . ALA A 1 168 ? 52.503 -1.555 -75.297 1.00 86.69 168 ALA A N 1
ATOM 1336 C CA . ALA A 1 168 ? 53.091 -2.737 -75.924 1.00 86.69 168 ALA A CA 1
ATOM 1337 C C . ALA A 1 168 ? 52.974 -2.699 -77.458 1.00 86.69 168 ALA A C 1
ATOM 1339 O O . ALA A 1 168 ? 53.962 -2.955 -78.147 1.00 86.69 168 ALA A O 1
ATOM 1340 N N . TRP A 1 169 ? 51.804 -2.337 -77.996 1.00 83.62 169 TRP A N 1
ATOM 1341 C CA . TRP A 1 169 ? 51.577 -2.233 -79.444 1.00 83.62 169 TRP A CA 1
ATOM 1342 C C . TRP A 1 169 ? 52.424 -1.138 -80.100 1.00 83.62 169 TRP A C 1
ATOM 1344 O O . TRP A 1 169 ? 53.033 -1.370 -81.141 1.00 83.62 169 TRP A O 1
ATOM 1354 N N . LEU A 1 170 ? 52.490 0.042 -79.481 1.00 82.50 170 LEU A N 1
ATOM 1355 C CA . LEU A 1 170 ? 53.214 1.202 -80.010 1.00 82.50 170 LEU A CA 1
ATOM 1356 C C . LEU A 1 170 ? 54.700 1.222 -79.620 1.00 82.50 170 LEU A C 1
ATOM 1358 O O . LEU A 1 170 ? 55.422 2.127 -80.029 1.00 82.50 170 LEU A O 1
ATOM 1362 N N . ARG A 1 171 ? 55.163 0.234 -78.838 1.00 82.19 171 ARG A N 1
ATOM 1363 C CA . ARG A 1 171 ? 56.532 0.139 -78.295 1.00 82.19 171 ARG A CA 1
ATOM 1364 C C . ARG A 1 171 ? 56.969 1.398 -77.527 1.00 82.19 171 ARG A C 1
ATOM 1366 O O . ARG A 1 171 ? 58.120 1.821 -77.619 1.00 82.19 171 ARG A O 1
ATOM 1373 N N . ILE A 1 172 ? 56.053 1.986 -76.758 1.00 79.25 172 ILE A N 1
ATOM 1374 C CA . ILE A 1 172 ? 56.310 3.163 -75.913 1.00 79.25 172 ILE A CA 1
ATOM 1375 C C . ILE A 1 172 ? 56.833 2.693 -74.540 1.00 79.25 172 ILE A C 1
ATOM 1377 O O . ILE A 1 172 ? 56.264 1.753 -73.975 1.00 79.25 172 ILE A O 1
ATOM 1381 N N . PRO A 1 173 ? 57.881 3.321 -73.969 1.00 75.88 173 PRO A N 1
ATOM 1382 C CA . PRO A 1 173 ? 58.357 3.008 -72.621 1.00 75.88 173 PRO A CA 1
ATOM 1383 C C . PRO A 1 173 ? 57.269 3.178 -71.548 1.00 75.88 173 PRO A C 1
ATOM 1385 O O . PRO A 1 173 ? 56.512 4.148 -71.552 1.00 75.88 173 PRO A O 1
ATOM 1388 N N . ARG A 1 174 ? 57.200 2.239 -70.596 1.00 78.31 174 ARG A N 1
ATOM 1389 C CA . ARG A 1 174 ? 56.237 2.253 -69.480 1.00 78.31 174 ARG A CA 1
ATOM 1390 C C . ARG A 1 174 ? 56.750 3.107 -68.318 1.00 78.31 174 ARG A C 1
ATOM 1392 O O . ARG A 1 174 ? 57.123 2.567 -67.285 1.00 78.31 174 ARG A O 1
ATOM 1399 N N . ASP A 1 175 ? 56.772 4.422 -68.502 1.00 80.19 175 ASP A N 1
ATOM 1400 C CA . ASP A 1 175 ? 57.330 5.365 -67.514 1.00 80.19 175 ASP A CA 1
ATOM 1401 C C . ASP A 1 175 ? 56.276 5.962 -66.555 1.00 80.19 175 ASP A C 1
ATOM 1403 O O . ASP A 1 175 ? 56.544 6.870 -65.776 1.00 80.19 175 ASP A O 1
ATOM 1407 N N . VAL A 1 176 ? 55.036 5.461 -66.610 1.00 84.06 176 VAL A N 1
ATOM 1408 C CA . VAL A 1 176 ? 53.930 5.928 -65.760 1.00 84.06 176 VAL A CA 1
ATOM 1409 C C . VAL A 1 176 ? 53.755 5.004 -64.556 1.00 84.06 176 VAL A C 1
ATOM 1411 O O . VAL A 1 176 ? 53.742 3.779 -64.699 1.00 84.06 176 VAL A O 1
ATOM 1414 N N . ALA A 1 177 ? 53.572 5.589 -63.369 1.00 86.19 177 ALA A N 1
ATOM 1415 C CA . ALA A 1 177 ? 53.351 4.851 -62.128 1.00 86.19 177 ALA A CA 1
ATOM 1416 C C . ALA A 1 177 ? 52.084 3.973 -62.176 1.00 86.19 177 ALA A C 1
ATOM 1418 O O . ALA A 1 177 ? 51.058 4.350 -62.747 1.00 86.19 177 ALA A O 1
ATOM 1419 N N . LEU A 1 178 ? 52.137 2.811 -61.514 1.00 81.25 178 LEU A N 1
ATOM 1420 C CA . LEU A 1 178 ? 51.053 1.817 -61.507 1.00 81.25 178 LEU A CA 1
ATOM 1421 C C . LEU A 1 178 ? 49.743 2.351 -60.898 1.00 81.25 178 LEU A C 1
ATOM 1423 O O . LEU A 1 178 ? 48.662 2.025 -61.380 1.00 81.25 178 LEU A O 1
ATOM 1427 N N . GLU A 1 179 ? 49.845 3.196 -59.871 1.00 84.25 179 GLU A N 1
ATOM 1428 C CA . GLU A 1 179 ? 48.693 3.767 -59.157 1.00 84.25 179 GLU A CA 1
ATOM 1429 C C . GLU A 1 179 ? 48.163 5.070 -59.771 1.00 84.25 179 GLU A C 1
ATOM 1431 O O . GLU A 1 179 ? 47.082 5.530 -59.393 1.00 84.25 179 GLU A O 1
ATOM 1436 N N . ASP A 1 180 ? 48.885 5.662 -60.730 1.00 90.69 180 ASP A N 1
ATOM 1437 C CA . ASP A 1 180 ? 48.468 6.901 -61.388 1.00 90.69 180 ASP A CA 1
ATOM 1438 C C . ASP A 1 180 ? 47.570 6.609 -62.594 1.00 90.69 180 ASP A C 1
ATOM 1440 O O . ASP A 1 180 ? 47.954 6.676 -63.764 1.00 90.69 180 ASP A O 1
ATOM 1444 N N . THR A 1 181 ? 46.322 6.271 -62.284 1.00 91.56 181 THR A N 1
ATOM 1445 C CA . THR A 1 181 ? 45.287 5.974 -63.281 1.00 91.56 181 THR A CA 1
ATOM 1446 C C . THR A 1 181 ? 45.033 7.149 -64.227 1.00 91.56 181 THR A C 1
ATOM 1448 O O . THR A 1 181 ? 44.672 6.937 -65.384 1.00 91.56 181 THR A O 1
ATOM 1451 N N . LYS A 1 182 ? 45.223 8.391 -63.764 1.00 92.62 182 LYS A N 1
ATOM 1452 C CA . LYS A 1 182 ? 45.004 9.581 -64.591 1.00 92.62 182 LYS A CA 1
ATOM 1453 C C . LYS A 1 182 ? 46.086 9.686 -65.661 1.00 92.62 182 LYS A C 1
ATOM 1455 O O . LYS A 1 182 ? 45.751 9.767 -66.838 1.00 92.62 182 LYS A O 1
ATOM 1460 N N . ALA A 1 183 ? 47.356 9.600 -65.270 1.00 90.88 183 ALA A N 1
ATOM 1461 C CA . ALA A 1 183 ? 48.461 9.642 -66.223 1.00 90.88 183 ALA A CA 1
ATOM 1462 C C . ALA A 1 183 ? 48.404 8.475 -67.230 1.00 90.88 183 ALA A C 1
ATOM 1464 O O . ALA A 1 183 ? 48.691 8.659 -68.413 1.00 90.88 183 ALA A O 1
ATOM 1465 N N . GLN A 1 184 ? 47.964 7.286 -66.797 1.00 91.94 184 GLN A N 1
ATOM 1466 C CA . GLN A 1 184 ? 47.740 6.143 -67.694 1.00 91.94 184 GLN A CA 1
ATOM 1467 C C . GLN A 1 184 ? 46.659 6.440 -68.746 1.00 91.94 184 GLN A C 1
ATOM 1469 O O . GLN A 1 184 ? 46.869 6.173 -69.931 1.00 91.94 184 GLN A O 1
ATOM 1474 N N . LEU A 1 185 ? 45.524 7.020 -68.337 1.00 93.00 185 LEU A N 1
ATOM 1475 C CA . LEU A 1 185 ? 44.461 7.453 -69.252 1.00 93.00 185 LEU A CA 1
ATOM 1476 C C . LEU A 1 185 ? 44.937 8.534 -70.224 1.00 93.00 185 LEU A C 1
ATOM 1478 O O . LEU A 1 185 ? 44.646 8.437 -71.416 1.00 93.00 185 LEU A O 1
ATOM 1482 N N . ASP A 1 186 ? 45.677 9.531 -69.738 1.00 91.94 186 ASP A N 1
ATOM 1483 C CA . ASP A 1 186 ? 46.208 10.620 -70.564 1.00 91.94 186 ASP A CA 1
ATOM 1484 C C . ASP A 1 186 ? 47.133 10.072 -71.664 1.00 91.94 186 ASP A C 1
ATOM 1486 O O . ASP A 1 186 ? 47.019 10.460 -72.831 1.00 91.94 186 ASP A O 1
ATOM 1490 N N . MET A 1 187 ? 47.978 9.089 -71.331 1.00 87.50 187 MET A N 1
ATOM 1491 C CA . MET A 1 187 ? 48.829 8.404 -72.308 1.00 87.50 187 MET A CA 1
ATOM 1492 C C . MET A 1 187 ? 48.030 7.574 -73.315 1.00 87.50 187 MET A C 1
ATOM 1494 O O . MET A 1 187 ? 48.316 7.630 -74.513 1.00 87.50 187 MET A O 1
ATOM 1498 N N . VAL A 1 188 ? 47.017 6.824 -72.868 1.00 89.69 188 VAL A N 1
ATOM 1499 C CA . VAL A 1 188 ? 46.124 6.074 -73.771 1.00 89.69 188 VAL A CA 1
ATOM 1500 C C . VAL A 1 188 ? 45.413 7.025 -74.736 1.00 89.69 188 VAL A C 1
ATOM 1502 O O . VAL A 1 188 ? 45.374 6.758 -75.937 1.00 89.69 188 VAL A O 1
ATOM 1505 N N . LEU A 1 189 ? 44.907 8.156 -74.241 1.00 91.25 189 LEU A N 1
ATOM 1506 C CA . LEU A 1 189 ? 44.239 9.171 -75.051 1.00 91.25 189 LEU A CA 1
ATOM 1507 C C . LEU A 1 189 ? 45.187 9.791 -76.084 1.00 91.25 189 LEU A C 1
ATOM 1509 O O . LEU A 1 189 ? 44.796 9.962 -77.239 1.00 91.25 189 LEU A O 1
ATOM 1513 N N . LEU A 1 190 ? 46.424 10.113 -75.692 1.00 89.31 190 LEU A N 1
ATOM 1514 C CA . LEU A 1 190 ? 47.441 10.637 -76.604 1.00 89.31 190 LEU A CA 1
ATOM 1515 C C . LEU A 1 190 ? 47.747 9.640 -77.730 1.00 89.31 190 LEU A C 1
ATOM 1517 O O . LEU A 1 190 ? 47.775 10.020 -78.899 1.00 89.31 190 LEU A O 1
ATOM 1521 N N . CYS A 1 191 ? 47.900 8.359 -77.385 1.00 85.94 191 CYS A N 1
ATOM 1522 C CA . CYS A 1 191 ? 48.115 7.288 -78.356 1.00 85.94 191 CYS A CA 1
ATOM 1523 C C . CYS A 1 191 ? 46.940 7.161 -79.336 1.00 85.94 191 CYS A C 1
ATOM 1525 O O . CYS A 1 191 ? 47.150 7.074 -80.544 1.00 85.94 191 CYS A O 1
ATOM 1527 N N . MET A 1 192 ? 45.701 7.175 -78.830 1.00 87.50 192 MET A N 1
ATOM 1528 C CA . MET A 1 192 ? 44.498 7.093 -79.665 1.00 87.50 192 MET A CA 1
ATOM 1529 C C . MET A 1 192 ? 44.370 8.287 -80.614 1.00 87.50 192 MET A C 1
ATOM 1531 O O . MET A 1 192 ? 44.053 8.090 -81.784 1.00 87.50 192 MET A O 1
ATOM 1535 N N . LYS A 1 193 ? 44.651 9.509 -80.141 1.00 87.56 193 LYS A N 1
ATOM 1536 C CA . LYS A 1 193 ? 44.651 10.717 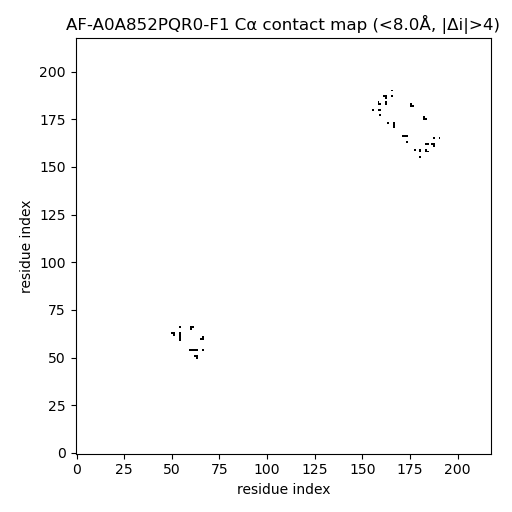-80.982 1.00 87.56 193 LYS A CA 1
ATOM 1537 C C . LYS A 1 193 ? 45.711 10.640 -82.076 1.00 87.56 193 LYS A C 1
ATOM 1539 O O . LYS A 1 193 ? 45.375 10.826 -83.235 1.00 87.56 193 LYS A O 1
ATOM 1544 N N . GLY A 1 194 ? 46.943 10.258 -81.734 1.00 83.69 194 GLY A N 1
ATOM 1545 C CA . GLY A 1 194 ? 48.009 10.096 -82.726 1.00 83.69 194 GLY A CA 1
ATOM 1546 C C . GLY A 1 194 ? 47.668 9.059 -83.802 1.00 83.69 194 GLY A C 1
ATOM 1547 O O . GLY A 1 194 ? 47.890 9.301 -84.984 1.00 83.69 194 GLY A O 1
ATOM 1548 N N . LEU A 1 195 ? 47.066 7.926 -83.421 1.00 83.25 195 LEU A N 1
ATOM 1549 C CA . LEU A 1 195 ? 46.576 6.937 -84.388 1.00 83.25 195 LEU A CA 1
ATOM 1550 C C . LEU A 1 195 ? 45.439 7.484 -85.260 1.00 83.25 195 LEU A C 1
ATOM 1552 O O . LEU A 1 195 ? 45.417 7.225 -86.460 1.00 83.25 195 LEU A O 1
ATOM 1556 N N . ALA A 1 196 ? 44.510 8.246 -84.681 1.00 85.25 196 ALA A N 1
ATOM 1557 C CA . ALA A 1 196 ? 43.434 8.883 -85.431 1.00 85.25 196 ALA A CA 1
ATOM 1558 C C . ALA A 1 196 ? 43.965 9.924 -86.428 1.00 85.25 196 ALA A C 1
ATOM 1560 O O . ALA A 1 196 ? 43.484 9.961 -87.555 1.00 85.25 196 ALA A O 1
ATOM 1561 N N . ASP A 1 197 ? 44.983 10.701 -86.053 1.00 83.12 197 ASP A N 1
ATOM 1562 C CA . ASP A 1 197 ? 45.625 11.693 -86.921 1.00 83.12 197 ASP A CA 1
ATOM 1563 C C . ASP A 1 197 ? 46.387 11.034 -88.085 1.00 83.12 197 ASP A C 1
ATOM 1565 O O . ASP A 1 197 ? 46.363 11.544 -89.201 1.00 83.12 197 ASP A O 1
ATOM 1569 N N . ILE A 1 198 ? 47.017 9.871 -87.863 1.00 79.12 198 ILE A N 1
ATOM 1570 C CA . ILE A 1 198 ? 47.658 9.075 -88.930 1.00 79.12 198 ILE A CA 1
ATOM 1571 C C . ILE A 1 198 ? 46.612 8.486 -89.887 1.00 79.12 198 ILE A C 1
ATOM 1573 O O . ILE A 1 198 ? 46.832 8.422 -91.096 1.00 79.12 198 ILE A O 1
ATOM 1577 N N . CYS A 1 199 ? 45.481 8.029 -89.346 1.00 73.94 199 CYS A N 1
ATOM 1578 C CA . CYS A 1 199 ? 44.384 7.450 -90.120 1.00 73.94 199 CYS A CA 1
ATOM 1579 C C . CYS A 1 199 ? 43.470 8.508 -90.759 1.00 73.94 199 CYS A C 1
ATOM 1581 O O . CYS A 1 199 ? 42.664 8.167 -91.628 1.00 73.94 199 CYS A O 1
ATOM 1583 N N . ALA A 1 200 ? 43.568 9.775 -90.347 1.00 69.44 200 ALA A N 1
ATOM 1584 C CA . ALA A 1 200 ? 42.879 10.876 -90.995 1.00 69.44 200 ALA A CA 1
ATOM 1585 C C . ALA A 1 200 ? 43.453 11.029 -92.415 1.00 69.44 200 ALA A C 1
ATOM 1587 O O . ALA A 1 200 ? 44.671 11.110 -92.578 1.00 69.44 200 ALA A O 1
ATOM 1588 N N . PRO A 1 201 ? 42.617 11.038 -93.468 1.00 55.53 201 PRO A N 1
ATOM 1589 C CA . PRO A 1 201 ? 43.099 11.081 -94.842 1.00 55.53 201 PRO A CA 1
ATOM 1590 C C . PRO A 1 201 ? 43.846 12.396 -95.110 1.00 55.53 201 PRO A C 1
ATOM 1592 O O . PRO A 1 201 ? 43.243 13.434 -95.372 1.00 55.53 201 PRO A O 1
ATOM 1595 N N . GLY A 1 202 ? 45.177 12.342 -95.054 1.00 55.47 202 GLY A N 1
ATOM 1596 C CA . GLY A 1 202 ? 46.055 13.413 -95.499 1.00 55.47 202 GLY A CA 1
ATOM 1597 C C . GLY A 1 202 ? 46.040 13.520 -97.022 1.00 55.47 202 GLY A C 1
ATOM 1598 O O . GLY A 1 202 ? 46.423 12.596 -97.738 1.00 55.47 202 GLY A O 1
ATOM 1599 N N . THR A 1 203 ? 45.614 14.673 -97.525 1.00 48.81 203 THR A N 1
ATOM 1600 C CA . THR A 1 203 ? 45.836 15.151 -98.890 1.00 48.81 203 THR A CA 1
ATOM 1601 C C . THR A 1 203 ? 47.324 15.073 -99.242 1.00 48.81 203 THR A C 1
ATOM 1603 O O . THR A 1 203 ? 48.146 15.827 -98.728 1.00 48.81 203 THR A O 1
ATOM 1606 N N . HIS A 1 204 ? 47.678 14.182 -100.167 1.00 41.16 204 HIS A N 1
ATOM 1607 C CA . HIS A 1 204 ? 48.965 14.217 -100.860 1.00 41.16 204 HIS A CA 1
ATOM 1608 C C . HIS A 1 204 ? 49.128 15.551 -101.619 1.00 41.16 204 HIS A C 1
ATOM 1610 O O . HIS A 1 204 ? 48.309 15.829 -102.502 1.00 41.16 204 HIS A O 1
ATOM 1616 N N . PRO A 1 205 ? 50.196 16.346 -101.410 1.00 44.66 205 PRO A N 1
ATOM 1617 C CA . PRO A 1 205 ? 50.554 17.383 -102.361 1.00 44.66 205 PRO A CA 1
ATOM 1618 C C . PRO A 1 205 ? 51.296 16.718 -103.525 1.00 44.66 205 PRO A C 1
ATOM 1620 O O . PRO A 1 205 ? 52.462 16.335 -103.424 1.00 44.66 205 PRO A O 1
ATOM 1623 N N . ARG A 1 206 ? 50.601 16.554 -104.655 1.00 37.75 206 ARG A N 1
ATOM 1624 C CA . ARG A 1 206 ? 51.243 16.245 -105.935 1.00 37.75 206 ARG A CA 1
ATOM 1625 C C . ARG A 1 206 ? 52.163 17.406 -106.307 1.00 37.75 206 ARG A C 1
ATOM 1627 O O . ARG A 1 206 ? 51.696 18.498 -106.620 1.00 37.75 206 ARG A O 1
ATOM 1634 N N . HIS A 1 207 ? 53.466 17.152 -106.323 1.00 40.06 207 HIS A N 1
ATOM 1635 C CA . HIS A 1 207 ? 54.411 17.978 -107.059 1.00 40.06 207 HIS A CA 1
ATOM 1636 C C . HIS A 1 207 ? 54.030 17.979 -108.547 1.00 40.06 207 HIS A C 1
ATOM 1638 O O . HIS A 1 207 ? 54.179 16.961 -109.219 1.00 40.06 207 HIS A O 1
ATOM 1644 N N . HIS A 1 208 ? 53.600 19.127 -109.075 1.00 40.09 208 HIS A N 1
ATOM 1645 C CA . HIS A 1 208 ? 53.704 19.418 -110.502 1.00 40.09 208 HIS A CA 1
ATOM 1646 C C . HIS A 1 208 ? 54.569 20.660 -110.725 1.00 40.09 208 HIS A C 1
ATOM 1648 O O . HIS A 1 208 ? 54.269 21.770 -110.296 1.00 40.09 208 HIS A O 1
ATOM 1654 N N . ARG A 1 209 ? 55.692 20.391 -111.389 1.00 34.91 209 ARG A N 1
ATOM 1655 C CA . ARG A 1 209 ? 56.730 21.285 -111.894 1.00 34.91 209 ARG A CA 1
ATOM 1656 C C . ARG A 1 209 ? 56.386 21.649 -113.345 1.00 34.91 209 ARG A C 1
ATOM 1658 O O . ARG A 1 209 ? 56.054 20.747 -114.108 1.00 34.91 209 ARG A O 1
ATOM 1665 N N . GLY A 1 210 ? 56.539 22.920 -113.728 1.00 37.06 210 GLY A N 1
ATOM 1666 C CA . GLY A 1 210 ? 56.528 23.382 -115.130 1.00 37.06 210 GLY A CA 1
ATOM 1667 C C . GLY A 1 210 ? 55.644 24.616 -115.348 1.00 37.06 210 GLY A C 1
ATOM 1668 O O . GLY A 1 210 ? 54.454 24.482 -115.577 1.00 37.06 210 GLY A O 1
ATOM 1669 N N . ALA A 1 211 ? 56.148 25.824 -115.086 1.00 38.88 211 ALA A N 1
ATOM 1670 C CA . ALA A 1 211 ? 56.835 26.685 -116.062 1.00 38.88 211 ALA A CA 1
ATOM 1671 C C . ALA A 1 211 ? 55.904 27.400 -117.066 1.00 38.88 211 ALA A C 1
ATOM 1673 O O . ALA A 1 211 ? 55.492 26.811 -118.058 1.00 38.88 211 ALA A O 1
ATOM 1674 N N . ARG A 1 212 ? 55.701 28.712 -116.865 1.00 35.66 212 ARG A N 1
ATOM 1675 C CA . ARG A 1 212 ? 56.184 29.778 -117.771 1.00 35.66 212 ARG A CA 1
ATOM 1676 C C . ARG A 1 212 ? 55.816 31.166 -117.229 1.00 35.66 212 ARG A C 1
ATOM 1678 O O . ARG A 1 212 ? 54.685 31.615 -117.339 1.00 35.66 212 ARG A O 1
ATOM 1685 N N . GLN A 1 213 ? 56.819 31.841 -116.677 1.00 42.94 213 GLN A N 1
ATOM 1686 C CA . GLN A 1 213 ? 57.028 33.276 -116.899 1.00 42.94 213 GLN A CA 1
ATOM 1687 C C . GLN A 1 213 ? 57.433 33.465 -118.380 1.00 42.94 213 GLN A C 1
ATOM 1689 O O . GLN A 1 213 ? 57.997 32.519 -118.947 1.00 42.94 213 GLN A O 1
ATOM 1694 N N . PRO A 1 214 ? 57.161 34.620 -119.022 1.00 47.16 214 PRO A N 1
ATOM 1695 C CA . PRO A 1 214 ? 57.961 35.811 -118.721 1.00 47.16 214 PRO A CA 1
ATOM 1696 C C . PRO A 1 214 ? 57.261 37.178 -118.875 1.00 47.16 214 PRO A C 1
ATOM 1698 O O . PRO A 1 214 ? 56.324 37.311 -119.650 1.00 47.16 214 PRO A O 1
ATOM 1701 N N . GLN A 1 215 ? 57.858 38.172 -118.192 1.00 38.91 215 GLN A N 1
ATOM 1702 C CA . GLN A 1 215 ? 58.177 39.520 -118.712 1.00 38.91 215 GLN A CA 1
ATOM 1703 C C . GLN A 1 215 ? 56.989 40.471 -118.985 1.00 38.91 215 GLN A C 1
ATOM 1705 O O . GLN A 1 215 ? 55.990 40.083 -119.561 1.00 38.91 215 GLN A O 1
ATOM 1710 N N . SER A 1 216 ? 56.998 41.756 -118.633 1.00 36.12 216 SER A N 1
ATOM 1711 C CA . SER A 1 216 ? 58.054 42.695 -118.246 1.00 36.12 216 SER A CA 1
ATOM 1712 C C . SER A 1 216 ? 57.399 43.979 -117.712 1.00 36.12 216 SER A C 1
ATOM 1714 O O . SER A 1 216 ? 56.290 44.271 -118.139 1.00 36.12 216 SER A O 1
ATOM 1716 N N . GLN A 1 217 ? 58.135 44.691 -116.843 1.00 44.84 217 GLN A N 1
ATOM 1717 C CA . GLN A 1 217 ? 58.405 46.151 -116.808 1.00 44.84 217 GLN A CA 1
ATOM 1718 C C . GLN A 1 217 ? 57.200 47.114 -116.939 1.00 44.84 217 GLN A C 1
ATOM 1720 O O . GLN A 1 217 ? 56.384 46.980 -117.837 1.00 44.84 217 GLN A O 1
ATOM 1725 N N . GLU A 1 218 ? 57.025 48.126 -116.091 1.00 40.22 218 GLU A N 1
ATOM 1726 C CA . GLU A 1 218 ? 57.992 49.031 -115.439 1.00 40.22 218 GLU A CA 1
ATOM 1727 C C . GLU A 1 218 ? 57.644 49.314 -113.970 1.00 40.22 218 GLU A C 1
ATOM 1729 O O . GLU A 1 218 ? 56.449 49.225 -113.603 1.00 40.22 218 GLU A O 1
#

Secondary structure (DSSP, 8-state):
-HHHHHHHHHHHHHHHHHHHHHHHHHHHHHHHHHHHHHHHHHHHHHHHHHHHHHHHHH---SSHHHHHHHHHHHHHHHHHHHHHHHHHHHHHHHHHHHHHHHHHHHHHHHHHHHHHHHHHHHHHHHHHHHHHHHHHHHHHHHHHHHHHHHHHHHHHHHHHHHHHHHHHHHT----S-TT-HHHHHHHHHHHHHHHHHHHS------------------